Protein AF-A0A9X4ID23-F1 (afdb_monomer)

Sequence (194 aa):
MSDRPEANRVSNAAAAGRPVVQAVDPQSVFAEADKSIPIGFAPFGDLTHTDEIRAVFGLSEAELPDEMLTQRVYTREAEAALYALSPRLFGEWLPLSSANPALRGMVEVYVLYCIADKLCDILPLIAARTLSDSKATFQRFDNDLKAVIDHIRRRFAQAAKALADLMEKTAVRTTAPRFSGVRPRIDRVTGESY

Nearest PDB structures (foldseek):
  8rd2-assembly1_A  TM=4.281E-01  e=5.309E+00  Trypanosoma brucei
  2b5u-assembly2_C  TM=2.782E-01  e=5.616E+00  Escherichia coli

Solvent-accessible surface area (backbone atoms only — not comparable to full-atom values): 11991 Å² total; per-residue (Å²): 132,90,86,82,87,85,80,86,81,90,81,82,90,80,79,84,79,70,81,77,77,74,75,76,51,70,65,62,75,63,60,72,64,72,88,58,49,74,46,66,41,91,83,76,43,68,50,45,37,50,53,61,54,28,59,77,73,74,51,52,60,91,77,55,39,62,80,63,71,67,36,65,65,47,55,52,51,36,51,53,52,47,40,74,74,42,59,60,53,70,80,40,41,70,67,51,35,71,76,32,68,68,50,50,60,40,50,25,53,31,44,46,29,43,40,51,46,59,46,51,79,49,41,65,62,53,52,52,57,60,44,74,76,46,92,82,58,80,80,62,53,59,60,53,50,50,53,50,44,56,49,43,48,52,50,28,55,50,32,52,48,54,44,49,56,49,50,57,59,53,64,70,64,68,78,62,81,82,76,75,78,77,71,64,63,65,43,91,88,76,72,56,79,103

Radius of gyration: 32.13 Å; Cα contacts (8 Å, |Δi|>4): 123; chains: 1; bounding box: 73×53×126 Å

Foldseek 3Di:
DDDDDDDDDDDDDDDDDDPPPPPPPVVVVVVPPDPWDFAQAPPLGGLDTPVLLCVLVVHDCVLPPPVNLNDVVLRVQLVVVVCVLPVVCNVCVVVLCVVPVVLSVLSSQLSSLSSSLVVLVCVVVSVVVVVVVPPDDPPPCVVVSVVSNVVSVVSNVVSSVVNSVVVVVVVVVVPDDPPPPPPFPQDPPPRDTD

Organism: NCBI:txid2995413

Secondary structure (DSSP, 8-state):
-------------------------HHHHS-----PPEEEETTTEEEEEHHHHHHHHT--TTTS-HHHHT-HHHHHHHHHHHHHH-THHHHHHHHHHHH-THHHHHHHHHHHHHHHHHHHHHHHHHHHHHHHH-TT-HHHHHHHHHHHHHHHHHHHHHHHHHHHHHHHHHHHHT-------------TTT----

pLDDT: mean 75.78, std 20.11, range [33.06, 96.88]

Structure (mmCIF, N/CA/C/O backbone):
data_AF-A0A9X4ID23-F1
#
_entry.id   AF-A0A9X4ID23-F1
#
loop_
_atom_site.group_PDB
_atom_site.id
_atom_site.type_symbol
_atom_site.label_atom_id
_atom_site.label_alt_id
_atom_site.label_comp_id
_atom_site.label_asym_id
_atom_site.label_entity_id
_atom_site.label_seq_id
_atom_site.pdbx_PDB_ins_code
_atom_site.Cartn_x
_atom_site.Cartn_y
_atom_site.Cartn_z
_atom_site.occupancy
_atom_site.B_iso_or_equiv
_atom_site.auth_seq_id
_atom_site.auth_comp_id
_atom_site.auth_asym_id
_atom_site.auth_atom_id
_atom_site.pdbx_PDB_model_num
ATOM 1 N N . MET A 1 1 ? 16.019 25.817 87.707 1.00 42.38 1 MET A N 1
ATOM 2 C CA . MET A 1 1 ? 14.701 26.472 87.585 1.00 42.38 1 MET A CA 1
ATOM 3 C C . MET A 1 1 ? 14.929 27.969 87.508 1.00 42.38 1 MET A C 1
ATOM 5 O O . MET A 1 1 ? 15.631 28.468 88.377 1.00 42.38 1 MET A O 1
ATOM 9 N N . SER A 1 2 ? 14.351 28.593 86.472 1.00 40.41 2 SER A N 1
ATOM 10 C CA . SER A 1 2 ? 14.215 30.041 86.208 1.00 40.41 2 SER A CA 1
ATOM 11 C C . SER A 1 2 ? 15.497 30.846 85.991 1.00 40.41 2 SER A C 1
ATOM 13 O O . SER A 1 2 ? 16.500 30.633 86.653 1.00 40.41 2 SER A O 1
ATOM 15 N N . ASP A 1 3 ? 15.568 31.849 85.128 1.00 41.06 3 ASP A N 1
ATOM 16 C CA . ASP A 1 3 ? 14.753 32.354 84.016 1.00 41.06 3 ASP A CA 1
ATOM 17 C C . ASP A 1 3 ? 15.665 33.418 83.379 1.00 41.06 3 ASP A C 1
ATOM 19 O O . ASP A 1 3 ? 16.283 34.205 84.103 1.00 41.06 3 ASP A O 1
ATOM 23 N N . ARG A 1 4 ? 15.791 33.472 82.052 1.00 41.53 4 ARG A N 1
ATOM 24 C CA . ARG A 1 4 ? 16.356 34.645 81.362 1.00 41.53 4 ARG A CA 1
ATOM 25 C C . ARG A 1 4 ? 15.450 34.997 80.182 1.00 41.53 4 ARG A C 1
ATOM 27 O O . ARG A 1 4 ? 15.179 34.105 79.383 1.00 41.53 4 ARG A O 1
ATOM 34 N N . PRO A 1 5 ? 14.979 36.252 80.070 1.00 48.72 5 PRO A N 1
ATOM 35 C CA . PRO A 1 5 ? 13.995 36.629 79.069 1.00 48.72 5 PRO A CA 1
ATOM 36 C C . PRO A 1 5 ? 14.643 36.903 77.709 1.00 48.72 5 PRO A C 1
ATOM 38 O O . PRO A 1 5 ? 15.694 37.538 77.601 1.00 48.72 5 PRO A O 1
ATOM 41 N N . GLU A 1 6 ? 13.964 36.415 76.680 1.00 39.81 6 GLU A N 1
ATOM 42 C CA . GLU A 1 6 ? 14.284 36.542 75.266 1.00 39.81 6 GLU A CA 1
ATOM 43 C C . GLU A 1 6 ? 13.797 37.901 74.738 1.00 39.81 6 GLU A C 1
ATOM 45 O O . GLU A 1 6 ? 12.622 38.258 74.843 1.00 39.81 6 GLU A O 1
ATOM 50 N N . ALA A 1 7 ? 14.727 38.686 74.194 1.00 42.22 7 ALA A N 1
ATOM 51 C CA . ALA A 1 7 ? 14.460 39.976 73.580 1.00 42.22 7 ALA A CA 1
ATOM 52 C C . ALA A 1 7 ? 14.274 39.822 72.061 1.00 42.22 7 ALA A C 1
ATOM 54 O O . ALA A 1 7 ? 15.227 39.616 71.317 1.00 42.22 7 ALA A O 1
ATOM 55 N N . ASN A 1 8 ? 13.020 39.952 71.634 1.00 42.00 8 ASN A N 1
ATOM 56 C CA . ASN A 1 8 ? 12.535 40.735 70.495 1.00 42.00 8 ASN A CA 1
ATOM 57 C C . ASN A 1 8 ? 13.509 41.006 69.318 1.00 42.00 8 ASN A C 1
ATOM 59 O O . ASN A 1 8 ? 14.369 41.881 69.412 1.00 42.00 8 ASN A O 1
ATOM 63 N N . ARG A 1 9 ? 13.251 40.396 68.151 1.00 36.88 9 ARG A N 1
ATOM 64 C CA . ARG A 1 9 ? 13.517 41.004 66.831 1.00 36.88 9 ARG A CA 1
ATOM 65 C C . ARG A 1 9 ? 12.487 40.537 65.800 1.00 36.88 9 ARG A C 1
ATOM 67 O O . ARG A 1 9 ? 12.560 39.437 65.268 1.00 36.88 9 ARG A O 1
ATOM 74 N N . VAL A 1 10 ? 11.549 41.426 65.496 1.00 45.41 10 VAL A N 1
ATOM 75 C CA . VAL A 1 10 ? 10.723 41.401 64.284 1.00 45.41 10 VAL A CA 1
ATOM 76 C C . VAL A 1 10 ? 11.584 41.864 63.105 1.00 45.41 10 VAL A C 1
ATOM 78 O O . VAL A 1 10 ? 12.217 42.911 63.229 1.00 45.41 10 VAL A O 1
ATOM 81 N N . SER A 1 11 ? 11.586 41.144 61.973 1.00 38.94 11 SER A N 1
ATOM 82 C CA . SER A 1 11 ? 11.752 41.721 60.619 1.00 38.94 11 SER A CA 1
ATOM 83 C C . SER A 1 11 ? 11.507 40.703 59.491 1.00 38.94 11 SER A C 1
ATOM 85 O O . SER A 1 11 ? 12.304 39.802 59.267 1.00 38.94 11 SER A O 1
ATOM 87 N N . ASN A 1 12 ? 10.412 40.951 58.768 1.00 33.06 12 ASN A N 1
ATOM 88 C CA . ASN A 1 12 ? 10.241 40.934 57.309 1.00 33.06 12 ASN A CA 1
ATOM 89 C C . ASN A 1 12 ? 10.509 39.677 56.450 1.00 33.06 12 ASN A C 1
ATOM 91 O O . ASN A 1 12 ? 11.638 39.311 56.157 1.00 33.06 12 ASN A O 1
ATOM 95 N N . ALA A 1 13 ? 9.393 39.209 55.873 1.00 39.28 13 ALA A N 1
ATOM 96 C CA . ALA A 1 13 ? 9.141 39.045 54.435 1.00 39.28 13 ALA A CA 1
ATOM 97 C C . ALA A 1 13 ? 10.045 38.114 53.603 1.00 39.28 13 ALA A C 1
ATOM 99 O O . ALA A 1 13 ? 11.126 38.496 53.169 1.00 39.28 13 ALA A O 1
ATOM 100 N N . ALA A 1 14 ? 9.483 36.972 53.187 1.00 37.84 14 ALA A N 1
ATOM 101 C CA . ALA A 1 14 ? 9.830 36.334 51.917 1.00 37.84 14 ALA A CA 1
ATOM 102 C C . ALA A 1 14 ? 8.618 35.588 51.329 1.00 37.84 14 ALA A C 1
ATOM 104 O O . ALA A 1 14 ? 8.201 34.540 51.810 1.00 37.84 14 ALA A O 1
ATOM 105 N N . ALA A 1 15 ? 8.041 36.233 50.315 1.00 39.97 15 ALA A N 1
ATOM 106 C CA . ALA A 1 15 ? 7.263 35.721 49.191 1.00 39.97 15 ALA A CA 1
ATOM 107 C C . ALA A 1 15 ? 6.834 34.240 49.210 1.00 39.97 15 ALA A C 1
ATOM 109 O O . ALA A 1 15 ? 7.624 33.329 48.966 1.00 39.97 15 ALA A O 1
ATOM 110 N N . ALA A 1 16 ? 5.522 34.033 49.331 1.00 43.44 16 ALA A N 1
ATOM 111 C CA . ALA A 1 16 ? 4.855 32.838 48.840 1.00 43.44 16 ALA A CA 1
ATOM 112 C C . ALA A 1 16 ? 5.110 32.701 47.328 1.00 43.44 16 ALA A C 1
ATOM 114 O O . ALA A 1 16 ? 4.588 33.477 46.523 1.00 43.44 16 ALA A O 1
ATOM 115 N N . GLY A 1 17 ? 5.937 31.727 46.948 1.00 39.88 17 GLY A N 1
ATOM 116 C CA . GLY A 1 17 ? 6.117 31.326 45.559 1.00 39.88 17 GLY A CA 1
ATOM 117 C C . GLY A 1 17 ? 4.796 30.803 45.008 1.00 39.88 17 GLY A C 1
ATOM 118 O O . GLY A 1 17 ? 4.363 29.706 45.351 1.00 39.88 17 GLY A O 1
ATOM 119 N N . ARG A 1 18 ? 4.136 31.598 44.160 1.00 41.78 18 ARG A N 1
ATOM 120 C CA . ARG A 1 18 ? 3.083 31.091 43.276 1.00 41.78 18 ARG A CA 1
ATOM 121 C C . ARG A 1 18 ? 3.697 29.981 42.414 1.00 41.78 18 ARG A C 1
ATOM 123 O O . ARG A 1 18 ? 4.782 30.212 41.876 1.00 41.78 18 ARG A O 1
ATOM 130 N N . PRO A 1 19 ? 3.039 28.824 42.230 1.00 43.81 19 PRO A N 1
ATOM 131 C CA . PRO A 1 19 ? 3.446 27.914 41.175 1.00 43.81 19 PRO A CA 1
ATOM 132 C C . PRO A 1 19 ? 3.329 28.685 39.861 1.00 43.81 19 PRO A C 1
ATOM 134 O O . PRO A 1 19 ? 2.255 29.173 39.503 1.00 43.81 19 PRO A O 1
ATOM 137 N N . VAL A 1 20 ? 4.461 28.866 39.185 1.00 45.88 20 VAL A N 1
ATOM 138 C CA . VAL A 1 20 ? 4.481 29.309 37.796 1.00 45.88 20 VAL A CA 1
ATOM 139 C C . VAL A 1 20 ? 3.732 28.223 37.039 1.00 45.88 20 VAL A C 1
ATOM 141 O O . VAL A 1 20 ? 4.255 27.130 36.843 1.00 45.88 20 VAL A O 1
ATOM 144 N N . VAL A 1 21 ? 2.474 28.494 36.688 1.00 50.50 21 VAL A N 1
ATOM 145 C CA . VAL A 1 21 ? 1.772 27.730 35.662 1.00 50.50 21 VAL A CA 1
ATOM 146 C C . VAL A 1 21 ? 2.619 27.935 34.421 1.00 50.50 21 VAL A C 1
ATOM 148 O O . VAL A 1 21 ? 2.622 29.018 33.837 1.00 50.50 21 VAL A O 1
ATOM 151 N N . GLN A 1 22 ? 3.448 26.941 34.120 1.00 52.44 22 GLN A N 1
ATOM 152 C CA . GLN A 1 22 ? 4.254 26.916 32.919 1.00 52.44 22 GLN A CA 1
ATOM 153 C C . GLN A 1 22 ? 3.242 27.004 31.781 1.00 52.44 22 GLN A C 1
ATOM 155 O O . GLN A 1 22 ? 2.439 26.092 31.593 1.00 52.44 22 GLN A O 1
ATOM 160 N N . ALA A 1 23 ? 3.180 28.167 31.130 1.00 51.59 23 ALA A N 1
ATOM 161 C CA . ALA A 1 23 ? 2.340 28.348 29.966 1.00 51.59 23 ALA A CA 1
ATOM 162 C C . ALA A 1 23 ? 2.809 27.297 28.963 1.00 51.59 23 ALA A C 1
ATOM 164 O O . ALA A 1 23 ? 3.941 27.365 28.483 1.00 51.59 23 ALA A O 1
ATOM 165 N N . VAL A 1 24 ? 1.983 26.274 28.747 1.00 56.19 24 VAL A N 1
ATOM 166 C CA . VAL A 1 24 ? 2.195 25.326 27.663 1.00 56.19 24 VAL A CA 1
ATOM 167 C C . VAL A 1 24 ? 2.133 26.179 26.409 1.00 56.19 24 VAL A C 1
ATOM 169 O O . VAL A 1 24 ? 1.090 26.759 26.105 1.00 56.19 24 VAL A O 1
ATOM 172 N N . ASP A 1 25 ? 3.286 26.360 25.774 1.00 57.25 25 ASP A N 1
ATOM 173 C CA . ASP A 1 25 ? 3.396 27.121 24.544 1.00 57.25 25 ASP A CA 1
ATOM 174 C C . ASP A 1 25 ? 2.430 26.476 23.540 1.00 57.25 25 ASP A C 1
ATOM 176 O O . ASP A 1 25 ? 2.570 25.285 23.259 1.00 57.25 25 ASP A O 1
ATOM 180 N N . PRO A 1 26 ? 1.400 27.172 23.028 1.00 55.47 26 PRO A N 1
ATOM 181 C CA . PRO A 1 26 ? 0.468 26.552 22.094 1.00 55.47 26 PRO A CA 1
ATOM 182 C C . PRO A 1 26 ? 1.214 25.992 20.879 1.00 55.47 26 PRO A C 1
ATOM 184 O O . PRO A 1 26 ? 0.788 24.990 20.319 1.00 55.47 26 PRO A O 1
ATOM 187 N N . GLN A 1 27 ? 2.373 26.559 20.526 1.00 50.50 27 GLN A N 1
ATOM 188 C CA . GLN A 1 27 ? 3.226 26.021 19.473 1.00 50.50 27 GLN A CA 1
ATOM 189 C C . GLN A 1 27 ? 3.859 24.668 19.820 1.00 50.50 27 GLN A C 1
ATOM 191 O O . GLN A 1 27 ? 4.063 23.886 18.902 1.00 50.50 27 GLN A O 1
ATOM 196 N N . SER A 1 28 ? 4.125 24.340 21.091 1.00 50.09 28 SER A N 1
ATOM 197 C CA . SER A 1 28 ? 4.658 23.021 21.466 1.00 50.09 28 SER A CA 1
ATOM 198 C C . SER A 1 28 ? 3.597 21.919 21.437 1.00 50.09 28 SER A C 1
ATOM 200 O O . SER A 1 28 ? 3.931 20.772 21.162 1.00 50.09 28 SER A O 1
ATOM 202 N N . VAL A 1 29 ? 2.319 22.273 21.622 1.00 51.19 29 VAL A N 1
ATOM 203 C CA . VAL A 1 29 ? 1.174 21.360 21.436 1.00 51.19 29 VAL A CA 1
ATOM 204 C C . VAL A 1 29 ? 0.977 21.012 19.958 1.00 51.19 29 VAL A C 1
ATOM 206 O O . VAL A 1 29 ? 0.592 19.896 19.633 1.00 51.19 29 VAL A O 1
ATOM 209 N N . PHE A 1 30 ? 1.279 21.948 19.054 1.00 47.34 30 PHE A N 1
ATOM 210 C CA . PHE A 1 30 ? 1.231 21.719 17.604 1.00 47.34 30 PHE A CA 1
ATOM 211 C C . PHE A 1 30 ? 2.579 21.274 17.004 1.00 47.34 30 PHE A C 1
ATOM 213 O O . PHE A 1 30 ? 2.636 20.971 15.815 1.00 47.34 30 PHE A O 1
ATOM 220 N N . ALA A 1 31 ? 3.658 21.236 17.797 1.00 42.91 31 ALA A N 1
ATOM 221 C CA . ALA A 1 31 ? 4.989 20.793 17.370 1.00 42.91 31 ALA A CA 1
ATOM 222 C C . ALA A 1 31 ? 5.216 19.282 17.529 1.00 42.91 31 ALA A C 1
ATOM 224 O O . ALA A 1 31 ? 6.225 18.781 17.039 1.00 42.91 31 ALA A O 1
ATOM 225 N N . GLU A 1 32 ? 4.269 18.529 18.099 1.00 47.09 32 GLU A N 1
ATOM 226 C CA . GLU A 1 32 ? 4.157 17.077 17.863 1.00 47.09 32 GLU A CA 1
ATOM 227 C C . GLU A 1 32 ? 3.627 16.783 16.447 1.00 47.09 32 GLU A C 1
ATOM 229 O O . GLU A 1 32 ? 2.871 15.843 16.218 1.00 47.09 32 GLU A O 1
ATOM 234 N N . ALA A 1 33 ? 4.012 17.618 15.482 1.00 48.12 33 ALA A N 1
ATOM 235 C CA . ALA A 1 33 ? 3.805 17.377 14.075 1.00 48.12 33 ALA A CA 1
ATOM 236 C C . ALA A 1 33 ? 4.531 16.078 13.704 1.00 48.12 33 ALA A C 1
ATOM 238 O O . ALA A 1 33 ? 5.755 16.035 13.604 1.00 48.12 33 ALA A O 1
ATOM 239 N N . ASP A 1 34 ? 3.724 15.035 13.546 1.00 58.25 34 ASP A N 1
ATOM 240 C CA . ASP A 1 34 ? 3.911 13.936 12.609 1.00 58.25 34 ASP A CA 1
ATOM 241 C C . ASP A 1 34 ? 5.249 13.193 12.730 1.00 58.25 34 ASP A C 1
ATOM 243 O O . ASP A 1 34 ? 6.189 13.369 11.954 1.00 58.25 34 ASP A O 1
ATOM 247 N N . LYS A 1 35 ? 5.324 12.274 13.697 1.00 69.31 35 LYS A N 1
ATOM 248 C CA . LYS A 1 35 ? 6.327 11.199 13.679 1.00 69.31 35 LYS A CA 1
ATOM 249 C C . LYS A 1 35 ? 5.891 10.110 12.696 1.00 69.31 35 LYS A C 1
ATOM 251 O O . LYS A 1 35 ? 5.758 8.952 13.073 1.00 69.31 35 LYS A O 1
ATOM 256 N N . SER A 1 36 ? 5.627 10.466 11.443 1.00 83.38 36 SER A N 1
ATOM 257 C CA . SER A 1 36 ? 5.349 9.455 10.433 1.00 83.38 36 SER A CA 1
ATOM 258 C C . SER A 1 36 ? 6.632 8.681 10.130 1.00 83.38 36 SER A C 1
ATOM 260 O O . SER A 1 36 ? 7.695 9.252 9.866 1.00 83.38 36 SER A O 1
ATOM 262 N N . ILE A 1 37 ? 6.564 7.354 10.234 1.00 92.62 37 ILE A N 1
ATOM 263 C CA . ILE A 1 37 ? 7.716 6.493 9.968 1.00 92.62 37 ILE A CA 1
ATOM 264 C C . ILE A 1 37 ? 7.657 6.071 8.497 1.00 92.62 37 ILE A C 1
ATOM 266 O O . ILE A 1 37 ? 6.661 5.464 8.089 1.00 92.62 37 ILE A O 1
ATOM 270 N N . PRO A 1 38 ? 8.698 6.353 7.692 1.00 94.19 38 PRO A N 1
ATOM 271 C CA . PRO A 1 38 ? 8.750 5.886 6.316 1.00 94.19 38 PRO A CA 1
ATOM 272 C C . PRO A 1 38 ? 8.871 4.363 6.271 1.00 94.19 38 PRO A C 1
ATOM 274 O O . PRO A 1 38 ? 9.653 3.746 7.001 1.00 94.19 38 PRO A O 1
ATOM 277 N N . ILE A 1 39 ? 8.106 3.751 5.374 1.00 94.31 39 ILE A N 1
ATOM 278 C CA . ILE A 1 39 ? 8.152 2.324 5.083 1.00 94.31 39 ILE A CA 1
ATOM 279 C C . ILE A 1 39 ? 8.883 2.134 3.755 1.00 94.31 39 ILE A C 1
ATOM 281 O O . ILE A 1 39 ? 8.357 2.381 2.663 1.00 94.31 39 ILE A O 1
ATOM 285 N N . GLY A 1 40 ? 10.136 1.704 3.889 1.00 92.25 40 GLY A N 1
ATOM 286 C CA . GLY A 1 40 ? 11.058 1.455 2.791 1.00 92.25 40 GLY A CA 1
ATOM 287 C C . GLY A 1 40 ? 10.927 0.063 2.182 1.00 92.25 40 GLY A C 1
ATOM 288 O O . GLY A 1 40 ? 10.731 -0.932 2.881 1.00 92.25 40 GLY A O 1
ATOM 289 N N . PHE A 1 41 ? 11.115 0.003 0.866 1.00 92.56 41 PHE A N 1
ATOM 290 C CA . PHE A 1 41 ? 11.093 -1.208 0.054 1.00 92.56 41 PHE A CA 1
ATOM 291 C C . PHE A 1 41 ? 12.339 -1.252 -0.823 1.00 92.56 41 PHE A C 1
ATOM 293 O O . PHE A 1 41 ? 12.662 -0.271 -1.492 1.00 92.56 41 PHE A O 1
ATOM 300 N N . ALA A 1 42 ? 13.044 -2.379 -0.880 1.00 86.31 42 ALA A N 1
ATOM 301 C CA . ALA A 1 42 ? 14.184 -2.511 -1.788 1.00 86.31 42 ALA A CA 1
ATOM 302 C C . ALA A 1 42 ? 13.711 -3.083 -3.139 1.00 86.31 42 ALA A C 1
ATOM 304 O O . ALA A 1 42 ? 13.022 -4.101 -3.143 1.00 86.31 42 ALA A O 1
ATOM 305 N N . PRO A 1 43 ? 14.079 -2.500 -4.300 1.00 88.62 43 PRO A N 1
ATOM 306 C CA . PRO A 1 43 ? 14.966 -1.346 -4.544 1.00 88.62 43 PRO A CA 1
ATOM 307 C C . PRO A 1 43 ? 14.250 0.021 -4.653 1.00 88.62 43 PRO A C 1
ATOM 309 O O . PRO A 1 43 ? 14.817 0.978 -5.179 1.00 88.62 43 PRO A O 1
ATOM 312 N N . PHE A 1 44 ? 12.991 0.115 -4.241 1.00 90.88 44 PHE A N 1
ATOM 313 C CA . PHE A 1 44 ? 12.097 1.236 -4.542 1.00 90.88 44 PHE A CA 1
ATOM 314 C C . PHE A 1 44 ? 12.313 2.501 -3.685 1.00 90.88 44 PHE A C 1
ATOM 316 O O . PHE A 1 44 ? 11.933 3.603 -4.102 1.00 90.88 44 PHE A O 1
ATOM 323 N N . GLY A 1 45 ? 12.966 2.349 -2.531 1.00 92.56 45 GLY A N 1
ATOM 324 C CA . GLY A 1 45 ? 13.100 3.379 -1.503 1.00 92.56 45 GLY A CA 1
ATOM 325 C C . GLY A 1 45 ? 11.852 3.458 -0.625 1.00 92.56 45 GLY A C 1
ATOM 326 O O . GLY A 1 45 ? 11.085 2.499 -0.540 1.00 92.56 45 GLY A O 1
ATOM 327 N N . ASP A 1 46 ? 11.648 4.603 0.015 1.00 94.25 46 ASP A N 1
ATOM 328 C CA . ASP A 1 46 ? 10.467 4.857 0.843 1.00 94.25 46 ASP A CA 1
ATOM 329 C C . ASP A 1 46 ? 9.254 5.056 -0.065 1.00 94.25 46 ASP A C 1
ATOM 331 O O . ASP A 1 46 ? 9.290 5.908 -0.954 1.00 94.25 46 ASP A O 1
ATOM 335 N N . LEU A 1 47 ? 8.227 4.216 0.088 1.00 93.69 47 LEU A N 1
ATOM 336 C CA . LEU A 1 47 ? 7.047 4.214 -0.790 1.00 93.69 47 LEU A CA 1
ATOM 337 C C . LEU A 1 47 ? 5.756 4.628 -0.089 1.00 93.69 47 LEU A C 1
ATOM 339 O O . LEU A 1 47 ? 4.795 4.987 -0.759 1.00 93.69 47 LEU A O 1
ATOM 343 N N . THR A 1 48 ? 5.704 4.522 1.233 1.00 94.94 48 THR A N 1
ATOM 344 C CA . THR A 1 48 ? 4.553 4.951 2.026 1.00 94.94 48 THR A CA 1
ATOM 345 C C . THR A 1 48 ? 4.990 5.237 3.456 1.00 94.94 48 THR A C 1
ATOM 347 O O . THR A 1 48 ? 6.126 4.930 3.824 1.00 94.94 48 THR A O 1
ATOM 350 N N . HIS A 1 49 ? 4.102 5.808 4.259 1.00 95.38 49 HIS A N 1
ATOM 351 C CA . HIS A 1 49 ? 4.351 6.163 5.650 1.00 95.38 49 HIS A CA 1
ATOM 352 C C . HIS A 1 49 ? 3.241 5.631 6.566 1.00 95.38 49 HIS A C 1
ATOM 354 O O . HIS A 1 49 ? 2.146 5.266 6.126 1.00 95.38 49 HIS A O 1
ATOM 360 N N . THR A 1 50 ? 3.527 5.540 7.864 1.00 94.88 50 THR A N 1
ATOM 361 C CA . THR A 1 50 ? 2.570 4.996 8.839 1.00 94.88 50 THR A CA 1
ATOM 362 C C . THR A 1 50 ? 1.299 5.843 8.988 1.00 94.88 50 THR A C 1
ATOM 364 O O . THR A 1 50 ? 0.217 5.288 9.192 1.00 94.88 50 THR A O 1
ATOM 367 N N . ASP A 1 51 ? 1.388 7.163 8.832 1.00 94.25 51 ASP A N 1
ATOM 368 C CA . ASP A 1 51 ? 0.260 8.105 8.809 1.00 94.25 51 ASP A CA 1
ATOM 369 C C . ASP A 1 51 ? -0.643 7.910 7.581 1.00 94.25 51 ASP A C 1
ATOM 371 O O . ASP A 1 51 ? -1.866 7.880 7.719 1.00 94.25 51 ASP A O 1
ATOM 375 N N . GLU A 1 52 ? -0.071 7.683 6.396 1.00 94.56 52 GLU A N 1
ATOM 376 C CA . GLU A 1 52 ? -0.840 7.415 5.176 1.00 94.56 52 GLU A CA 1
ATOM 377 C C . GLU A 1 52 ? -1.687 6.148 5.323 1.00 94.56 52 GLU A C 1
ATOM 379 O O . GLU A 1 52 ? -2.868 6.135 4.967 1.00 94.56 52 GLU A O 1
ATOM 384 N N . ILE A 1 53 ? -1.111 5.088 5.900 1.00 94.62 53 ILE A N 1
ATOM 385 C CA . ILE A 1 53 ? -1.832 3.836 6.154 1.00 94.62 53 ILE A CA 1
ATOM 386 C C . ILE A 1 53 ? -2.978 4.078 7.137 1.00 94.62 53 ILE A C 1
ATOM 388 O O . ILE A 1 53 ? -4.100 3.641 6.886 1.00 94.62 53 ILE A O 1
ATOM 392 N N . ARG A 1 54 ? -2.738 4.809 8.230 1.00 92.38 54 ARG A N 1
ATOM 393 C CA . ARG A 1 54 ? -3.786 5.189 9.193 1.00 92.38 54 ARG A CA 1
ATOM 394 C C . ARG A 1 54 ? -4.909 5.985 8.547 1.00 92.38 54 ARG A C 1
ATOM 396 O O . ARG A 1 54 ? -6.081 5.697 8.796 1.00 92.38 54 ARG A O 1
ATOM 403 N N . ALA A 1 55 ? -4.559 6.937 7.687 1.00 91.81 55 ALA A N 1
ATOM 404 C CA . ALA A 1 55 ? -5.514 7.775 6.981 1.00 91.81 55 ALA A CA 1
ATOM 405 C C . ALA A 1 55 ? -6.458 6.954 6.088 1.00 91.81 55 ALA A C 1
ATOM 407 O O . ALA A 1 55 ? -7.634 7.301 5.981 1.00 91.81 55 ALA A O 1
ATOM 408 N N . VAL A 1 56 ? -5.999 5.831 5.516 1.00 92.81 56 VAL A N 1
ATOM 409 C CA . VAL A 1 56 ? -6.862 4.908 4.750 1.00 92.81 56 VAL A CA 1
ATOM 410 C C . VAL A 1 56 ? -7.981 4.320 5.615 1.00 92.81 56 VAL A C 1
ATOM 412 O O . VAL A 1 56 ? -9.098 4.141 5.128 1.00 92.81 56 VAL A O 1
ATOM 415 N N . PHE A 1 57 ? -7.706 4.041 6.889 1.00 88.31 57 PHE A N 1
ATOM 416 C CA . PHE A 1 57 ? -8.696 3.503 7.826 1.00 88.31 57 PH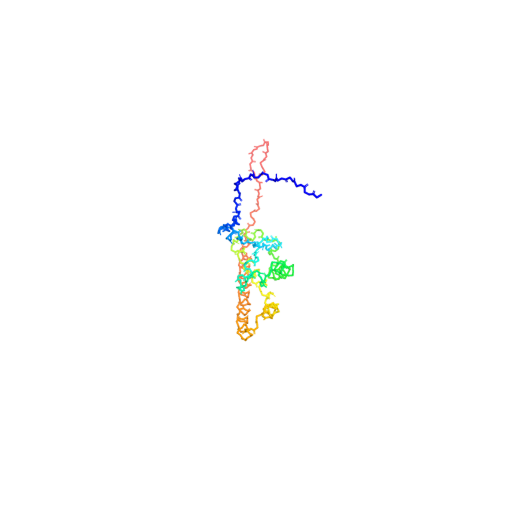E A CA 1
ATOM 417 C C . PHE A 1 57 ? -9.453 4.583 8.606 1.00 88.31 57 PHE A C 1
ATOM 419 O O . PHE A 1 57 ? -10.475 4.278 9.216 1.00 88.31 57 PHE A O 1
ATOM 426 N N . GLY A 1 58 ? -8.964 5.826 8.607 1.00 86.44 58 GLY A N 1
ATOM 427 C CA . GLY A 1 58 ? -9.467 6.885 9.483 1.00 86.44 58 GLY A CA 1
ATOM 428 C C . GLY A 1 58 ? -9.182 6.619 10.965 1.00 86.44 58 GLY A C 1
ATOM 429 O O . GLY A 1 58 ? -9.967 7.034 11.812 1.00 86.44 58 GLY A O 1
ATOM 430 N N . LEU A 1 59 ? -8.095 5.899 11.265 1.00 85.94 59 LEU A N 1
ATOM 431 C CA . LEU A 1 59 ? -7.704 5.510 12.622 1.00 85.94 59 LEU A CA 1
ATOM 432 C C . LEU A 1 59 ? -6.554 6.369 13.143 1.00 85.94 59 LEU A C 1
ATOM 434 O O . LEU A 1 59 ? -5.756 6.910 12.380 1.00 85.94 59 LEU A O 1
ATOM 438 N N . SER A 1 60 ? -6.456 6.460 14.462 1.00 85.44 60 SER A N 1
ATOM 439 C CA . SER A 1 60 ? -5.377 7.167 15.157 1.00 85.44 60 SER A CA 1
ATOM 440 C C . SER A 1 60 ? -4.167 6.266 15.447 1.00 85.44 60 SER A C 1
ATOM 442 O O . SER A 1 60 ? -4.242 5.039 15.357 1.00 85.44 60 SER A O 1
ATOM 444 N N . GLU A 1 61 ? -3.042 6.862 15.857 1.00 86.62 61 GLU A N 1
ATOM 445 C CA . GLU A 1 61 ? -1.855 6.123 16.326 1.00 86.62 61 GLU A CA 1
ATOM 446 C C . GLU A 1 61 ? -2.165 5.206 17.520 1.00 86.62 61 GLU A C 1
ATOM 448 O O . GLU A 1 61 ? -1.630 4.103 17.606 1.00 86.62 61 GLU A O 1
ATOM 453 N N . ALA A 1 62 ? -3.090 5.608 18.398 1.00 83.25 62 ALA A N 1
ATOM 454 C CA . ALA A 1 62 ? -3.503 4.806 19.550 1.00 83.25 62 ALA A CA 1
ATOM 455 C C . ALA A 1 62 ? -4.190 3.488 19.147 1.00 83.25 62 ALA A C 1
ATOM 457 O O . ALA A 1 62 ? -4.088 2.486 19.856 1.00 83.25 62 ALA A O 1
ATOM 458 N N . GLU A 1 63 ? -4.890 3.482 18.012 1.00 83.44 63 GLU A N 1
ATOM 459 C CA . GLU A 1 63 ? -5.587 2.306 17.483 1.00 83.44 63 GLU A CA 1
ATOM 460 C C . GLU A 1 63 ? -4.676 1.466 16.583 1.00 83.44 63 GLU A C 1
ATOM 462 O O . GLU A 1 63 ? -4.778 0.238 16.562 1.00 83.44 63 GLU A O 1
ATOM 467 N N . LEU A 1 64 ? -3.769 2.130 15.862 1.00 87.62 64 LEU A N 1
ATOM 468 C CA . LEU A 1 64 ? -2.857 1.526 14.898 1.00 87.62 64 LEU A CA 1
ATOM 469 C C . LEU A 1 64 ? -1.410 1.992 15.166 1.00 87.62 64 LEU A C 1
ATOM 471 O O . LEU A 1 64 ? -0.919 2.890 14.477 1.00 87.62 64 LEU A O 1
ATOM 475 N N . PRO A 1 65 ? -0.709 1.411 16.158 1.00 89.62 65 PRO A N 1
ATOM 476 C CA . PRO A 1 65 ? 0.628 1.864 16.547 1.00 89.62 65 PRO A CA 1
ATOM 477 C C . PRO A 1 65 ? 1.681 1.646 15.458 1.00 89.62 65 PRO A C 1
ATOM 479 O O . PRO A 1 65 ? 1.581 0.714 14.651 1.00 89.62 65 PRO A O 1
ATOM 482 N N . ASP A 1 66 ? 2.722 2.479 15.462 1.00 92.06 66 ASP A N 1
ATOM 483 C CA . ASP A 1 66 ? 3.836 2.397 14.510 1.00 92.06 66 ASP A CA 1
ATOM 484 C C . ASP A 1 66 ? 4.540 1.036 14.563 1.00 92.06 66 ASP A C 1
ATOM 486 O O . ASP A 1 66 ? 4.893 0.474 13.524 1.00 92.06 66 ASP A O 1
ATOM 490 N N . GLU A 1 67 ? 4.691 0.443 15.750 1.00 91.12 67 GLU A N 1
ATOM 491 C CA . GLU A 1 67 ? 5.315 -0.873 15.927 1.00 91.12 67 GLU A CA 1
ATOM 492 C C . GLU A 1 67 ? 4.533 -1.983 15.228 1.00 91.12 67 GLU A C 1
ATOM 494 O O . GLU A 1 67 ? 5.102 -3.017 14.878 1.00 91.12 67 GLU A O 1
ATOM 499 N N . MET A 1 68 ? 3.225 -1.794 15.035 1.00 91.00 68 MET A N 1
ATOM 500 C CA . MET A 1 68 ? 2.411 -2.728 14.273 1.00 91.00 68 MET A CA 1
ATOM 501 C C . MET A 1 68 ? 2.606 -2.510 12.775 1.00 91.00 68 MET A C 1
ATOM 503 O O . MET A 1 68 ? 2.854 -3.469 12.052 1.00 91.00 68 MET A O 1
ATOM 507 N N . LEU A 1 69 ? 2.545 -1.264 12.306 1.00 92.25 69 LEU A N 1
ATOM 508 C CA . LEU A 1 69 ? 2.649 -0.938 10.879 1.00 92.25 69 LEU A CA 1
ATOM 509 C C . LEU A 1 69 ? 4.040 -1.202 10.291 1.00 92.25 69 LEU A C 1
ATOM 511 O O . LEU A 1 69 ? 4.167 -1.557 9.123 1.00 92.25 69 LEU A O 1
ATOM 515 N N . THR A 1 70 ? 5.081 -1.098 11.113 1.00 93.44 70 THR A N 1
ATOM 516 C CA . THR A 1 70 ? 6.481 -1.337 10.726 1.00 93.44 70 THR A CA 1
ATOM 517 C C . THR A 1 70 ? 6.873 -2.818 10.735 1.00 93.44 70 THR A C 1
ATOM 519 O O . THR A 1 70 ? 8.019 -3.168 10.429 1.00 93.44 70 THR A O 1
ATOM 522 N N . GLN A 1 71 ? 5.946 -3.729 11.059 1.00 93.81 71 GLN A N 1
ATOM 523 C CA . GLN A 1 71 ? 6.229 -5.162 11.039 1.00 93.81 71 GLN A CA 1
ATOM 524 C C . GLN A 1 71 ? 6.613 -5.634 9.634 1.00 93.81 71 GLN A C 1
ATOM 526 O O . GLN A 1 71 ? 5.889 -5.445 8.656 1.00 93.81 71 GLN A O 1
ATOM 531 N N . ARG A 1 72 ? 7.726 -6.372 9.556 1.00 93.62 72 ARG A N 1
ATOM 532 C CA . ARG A 1 72 ? 8.288 -6.910 8.303 1.00 93.62 72 ARG A CA 1
ATOM 533 C C . ARG A 1 72 ? 7.345 -7.805 7.496 1.00 93.62 72 ARG A C 1
ATOM 535 O O . ARG A 1 72 ? 7.622 -8.072 6.332 1.00 93.62 72 ARG A O 1
ATOM 542 N N . VAL A 1 73 ? 6.273 -8.317 8.100 1.00 93.38 73 VAL A N 1
ATOM 543 C CA . VAL A 1 73 ? 5.282 -9.123 7.377 1.00 93.38 73 VAL A CA 1
ATOM 544 C C . VAL A 1 73 ? 4.601 -8.299 6.283 1.00 93.38 73 VAL A C 1
ATOM 546 O O . VAL A 1 7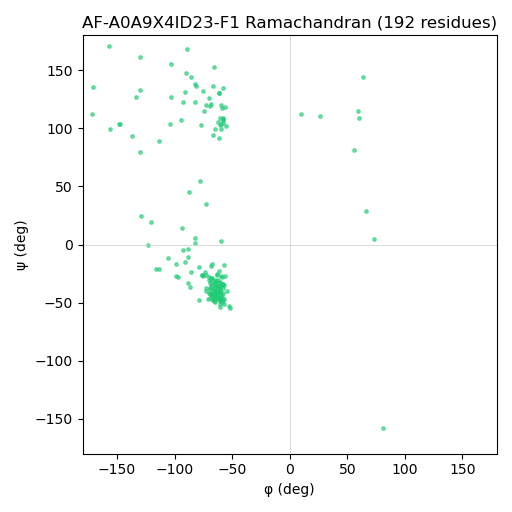3 ? 4.473 -8.785 5.166 1.00 93.38 73 VAL A O 1
ATOM 549 N N . TYR A 1 74 ? 4.264 -7.035 6.554 1.00 93.50 74 TYR A N 1
ATOM 550 C CA . TYR A 1 74 ? 3.580 -6.179 5.585 1.00 93.50 74 TYR A CA 1
ATOM 551 C C . TYR A 1 74 ? 4.484 -5.811 4.418 1.00 93.50 74 TYR A C 1
ATOM 553 O O . TYR A 1 74 ? 4.065 -5.899 3.265 1.00 93.50 74 TYR A O 1
ATOM 561 N N . THR A 1 75 ? 5.745 -5.473 4.703 1.00 93.88 75 THR A N 1
ATOM 562 C CA . THR A 1 75 ? 6.707 -5.160 3.645 1.00 93.88 75 THR A CA 1
ATOM 563 C C . THR A 1 75 ? 6.981 -6.380 2.774 1.00 93.88 75 THR A C 1
ATOM 565 O O . THR A 1 75 ? 6.891 -6.288 1.554 1.00 93.88 75 THR A O 1
ATOM 568 N N . ARG A 1 76 ? 7.194 -7.557 3.374 1.00 94.62 76 ARG A N 1
ATOM 569 C CA . ARG A 1 76 ? 7.419 -8.806 2.632 1.00 94.62 76 ARG A CA 1
ATOM 570 C C . ARG A 1 76 ? 6.232 -9.196 1.748 1.00 94.62 76 ARG A C 1
ATOM 572 O O . ARG A 1 76 ? 6.438 -9.640 0.621 1.00 94.62 76 ARG A O 1
ATOM 579 N N . GLU A 1 77 ? 5.008 -9.064 2.250 1.00 94.00 77 GLU A N 1
ATOM 580 C CA . GLU A 1 77 ? 3.797 -9.379 1.484 1.00 94.00 77 GLU A CA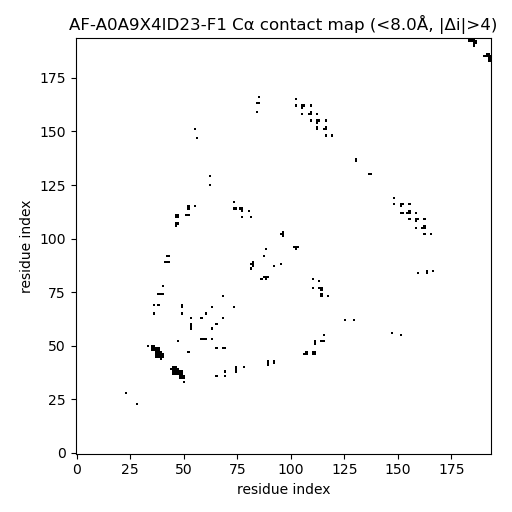 1
ATOM 581 C C . GLU A 1 77 ? 3.610 -8.413 0.308 1.00 94.00 77 GLU A C 1
ATOM 583 O O . GLU A 1 77 ? 3.330 -8.855 -0.807 1.00 94.00 77 GLU A O 1
ATOM 588 N N . ALA A 1 78 ? 3.827 -7.113 0.521 1.00 94.44 78 ALA A N 1
ATOM 589 C CA . ALA A 1 78 ? 3.744 -6.122 -0.546 1.00 94.44 78 ALA A CA 1
ATOM 590 C C . ALA A 1 78 ? 4.858 -6.298 -1.596 1.00 94.44 78 ALA A C 1
ATOM 592 O O . ALA A 1 78 ? 4.579 -6.208 -2.793 1.00 94.44 78 ALA A O 1
ATOM 593 N N . GLU A 1 79 ? 6.088 -6.636 -1.191 1.00 95.06 79 GLU A N 1
ATOM 594 C CA . GLU A 1 79 ? 7.173 -6.993 -2.119 1.00 95.06 79 GLU A CA 1
ATOM 595 C C . GLU A 1 79 ? 6.828 -8.241 -2.938 1.00 95.06 79 GLU A C 1
ATOM 597 O O . GLU A 1 79 ? 6.985 -8.240 -4.159 1.00 95.06 79 GLU A O 1
ATOM 602 N N . ALA A 1 80 ? 6.312 -9.294 -2.297 1.00 94.31 80 ALA A N 1
ATOM 603 C CA . ALA A 1 80 ? 5.901 -10.513 -2.989 1.00 94.31 80 ALA A CA 1
ATOM 604 C C . ALA A 1 80 ? 4.769 -10.243 -3.993 1.00 94.31 80 ALA A C 1
ATOM 606 O O . ALA A 1 80 ? 4.806 -10.741 -5.121 1.00 94.31 80 ALA A O 1
ATOM 607 N N . ALA A 1 81 ? 3.793 -9.414 -3.616 1.00 93.56 81 ALA A N 1
ATOM 608 C CA . ALA A 1 81 ? 2.692 -9.023 -4.486 1.00 93.56 81 ALA A CA 1
ATOM 609 C C . ALA A 1 81 ? 3.170 -8.167 -5.674 1.00 93.56 81 ALA A C 1
ATOM 611 O O . ALA A 1 81 ? 2.749 -8.401 -6.806 1.00 93.56 81 ALA A O 1
ATOM 612 N N . LEU A 1 82 ? 4.075 -7.208 -5.447 1.00 93.62 82 LEU A N 1
ATOM 613 C CA . LEU A 1 82 ? 4.712 -6.430 -6.516 1.00 93.62 82 LEU A CA 1
ATOM 614 C C . LEU A 1 82 ? 5.514 -7.323 -7.466 1.00 93.62 82 LEU A C 1
ATOM 616 O O . LEU A 1 82 ? 5.438 -7.156 -8.683 1.00 93.62 82 LEU A O 1
ATOM 620 N N . TYR A 1 83 ? 6.269 -8.280 -6.922 1.00 93.25 83 TYR A N 1
ATOM 621 C CA . TYR A 1 83 ? 7.071 -9.204 -7.720 1.00 93.25 83 TYR A CA 1
ATOM 622 C C . TYR A 1 83 ? 6.184 -10.084 -8.600 1.00 93.25 83 TYR A C 1
ATOM 624 O O . TYR A 1 83 ? 6.482 -10.270 -9.778 1.00 93.25 83 TYR A O 1
ATOM 632 N N . ALA A 1 84 ? 5.069 -10.579 -8.057 1.00 92.06 84 ALA A N 1
ATOM 633 C CA . ALA A 1 84 ? 4.087 -11.347 -8.815 1.00 92.06 84 ALA A CA 1
ATOM 634 C C . ALA A 1 84 ? 3.449 -10.528 -9.950 1.00 92.06 84 ALA A C 1
ATOM 636 O O . ALA A 1 84 ? 3.185 -11.074 -11.020 1.00 92.06 84 ALA A O 1
ATOM 637 N N . LEU A 1 85 ? 3.228 -9.226 -9.737 1.00 90.38 85 LEU A N 1
ATOM 638 C CA . LEU A 1 85 ? 2.675 -8.329 -10.752 1.00 90.38 85 LEU A CA 1
ATOM 639 C C . LEU A 1 85 ? 3.681 -8.038 -11.876 1.00 90.38 85 LEU A C 1
ATOM 641 O O . LEU A 1 85 ? 3.333 -8.081 -13.054 1.00 90.38 85 LEU A O 1
ATOM 645 N N . SER A 1 86 ? 4.925 -7.706 -11.522 1.00 89.56 86 SER A N 1
ATOM 646 C CA . SER A 1 86 ? 5.981 -7.410 -12.492 1.00 89.56 86 SER A CA 1
ATOM 647 C C . SER A 1 86 ? 7.374 -7.632 -11.891 1.00 89.56 86 SER A C 1
ATOM 649 O O . SER A 1 86 ? 7.931 -6.732 -11.253 1.00 89.56 86 SER A O 1
ATOM 651 N N . PRO A 1 87 ? 8.018 -8.780 -12.172 1.00 90.25 87 PRO A N 1
ATOM 652 C CA . PRO A 1 87 ? 9.384 -9.053 -11.720 1.00 90.25 87 PRO A CA 1
ATOM 653 C C . PRO A 1 87 ? 10.405 -8.027 -12.232 1.00 90.25 87 PRO A C 1
ATOM 655 O O . PRO A 1 87 ? 11.423 -7.773 -11.589 1.00 90.25 87 PRO A O 1
ATOM 658 N N . ARG A 1 88 ? 10.128 -7.406 -13.389 1.00 89.62 88 ARG A N 1
ATOM 659 C CA . ARG A 1 88 ? 11.012 -6.417 -14.024 1.00 89.62 88 ARG A CA 1
ATOM 660 C C . ARG A 1 88 ? 11.222 -5.183 -13.154 1.00 89.62 88 ARG A C 1
ATOM 662 O O . ARG A 1 88 ? 12.303 -4.603 -13.196 1.00 89.62 88 ARG A O 1
ATOM 669 N N . LEU A 1 89 ? 10.235 -4.817 -12.332 1.00 90.25 89 LEU A N 1
ATOM 670 C CA . LEU A 1 89 ? 10.334 -3.671 -11.428 1.00 90.25 89 LEU A CA 1
ATOM 671 C C . LEU A 1 89 ? 11.533 -3.785 -10.476 1.00 90.25 89 LEU A C 1
ATOM 673 O O . LEU A 1 89 ? 12.180 -2.781 -10.211 1.00 90.25 89 LEU A O 1
ATOM 677 N N . PHE A 1 90 ? 11.895 -4.990 -10.032 1.00 91.31 90 PHE A N 1
ATOM 678 C CA . PHE A 1 90 ? 12.996 -5.196 -9.084 1.00 91.31 90 PHE A CA 1
ATOM 679 C C . PHE A 1 90 ? 14.388 -5.066 -9.720 1.00 91.31 90 PHE A C 1
ATOM 681 O O . PHE A 1 90 ? 15.349 -4.740 -9.030 1.00 91.31 90 PHE A O 1
ATOM 688 N N . GLY A 1 91 ? 14.516 -5.314 -11.026 1.00 89.06 91 GLY A N 1
ATOM 689 C CA . GLY A 1 91 ? 15.790 -5.181 -11.746 1.00 89.06 91 GLY A CA 1
ATOM 690 C C . GLY A 1 91 ? 15.949 -3.848 -12.477 1.00 89.06 91 GLY A C 1
ATOM 691 O O . GLY A 1 91 ? 17.063 -3.367 -12.663 1.00 89.06 91 GLY A O 1
ATOM 692 N N . GLU A 1 92 ? 14.836 -3.240 -12.890 1.00 90.31 92 GLU A N 1
ATOM 693 C CA . GLU A 1 92 ? 14.807 -2.078 -13.782 1.00 90.31 92 GLU A CA 1
ATOM 694 C C . GLU A 1 92 ? 14.121 -0.860 -13.135 1.00 90.31 92 GLU A C 1
ATOM 696 O O . GLU A 1 92 ? 13.726 0.064 -13.842 1.00 90.31 92 GLU A O 1
ATOM 701 N N . TRP A 1 93 ? 13.984 -0.812 -11.802 1.00 91.38 93 TRP A N 1
ATOM 702 C CA . TRP A 1 93 ? 13.269 0.278 -11.122 1.00 91.38 93 TRP A CA 1
ATOM 703 C C . TRP A 1 93 ? 13.751 1.668 -11.536 1.00 91.38 93 TRP A C 1
ATOM 705 O O . TRP A 1 93 ? 12.956 2.495 -11.981 1.00 91.38 93 TRP A O 1
ATOM 715 N N . LEU A 1 94 ? 15.055 1.927 -11.410 1.00 89.56 94 LEU A N 1
ATOM 716 C CA . LEU A 1 94 ? 15.630 3.240 -11.690 1.00 89.56 94 LEU A CA 1
ATOM 717 C C . LEU A 1 94 ? 15.407 3.682 -13.150 1.00 89.56 94 LEU A C 1
ATOM 719 O O . LEU A 1 94 ? 14.886 4.782 -13.352 1.00 89.56 94 LEU A O 1
ATOM 723 N N . PRO A 1 95 ? 15.728 2.868 -14.180 1.00 89.88 95 PRO A N 1
ATOM 724 C CA . PRO A 1 95 ? 15.452 3.261 -15.559 1.00 89.88 95 PRO A CA 1
ATOM 725 C C . PRO A 1 95 ? 13.948 3.374 -15.864 1.00 89.88 95 PRO A C 1
ATOM 727 O O . PRO A 1 95 ? 13.559 4.299 -16.577 1.00 89.88 95 PRO A O 1
ATOM 730 N N . LEU A 1 96 ? 13.091 2.504 -15.314 1.00 88.88 96 LEU A N 1
ATOM 731 C CA . LEU A 1 96 ? 11.643 2.546 -15.563 1.00 88.88 96 LEU A CA 1
ATOM 732 C C . LEU A 1 96 ? 10.971 3.767 -14.924 1.00 88.88 96 LEU A C 1
ATOM 734 O O . LEU A 1 96 ? 10.192 4.452 -15.585 1.00 88.88 96 LEU A O 1
ATOM 738 N N . SER A 1 97 ? 11.290 4.061 -13.663 1.00 89.50 97 SER A N 1
ATOM 739 C CA . SER A 1 97 ? 10.751 5.220 -12.936 1.00 89.50 97 SER A CA 1
ATOM 740 C C . SER A 1 97 ? 11.250 6.547 -13.512 1.00 89.50 97 SER A C 1
ATOM 742 O O . SER A 1 97 ? 10.485 7.505 -13.588 1.00 89.50 97 SER A O 1
ATOM 744 N N . SER A 1 98 ? 12.489 6.591 -14.013 1.00 87.88 98 SER A N 1
ATOM 745 C CA . SER A 1 98 ? 13.016 7.767 -14.721 1.00 87.88 98 SER A CA 1
ATOM 746 C C . SER A 1 98 ? 12.335 7.981 -16.077 1.00 87.88 98 SER A C 1
ATOM 748 O O . SER A 1 98 ? 12.075 9.115 -16.472 1.00 87.88 98 SER A O 1
ATOM 750 N N . ALA A 1 99 ? 12.034 6.900 -16.805 1.00 87.69 99 ALA A N 1
ATOM 751 C CA . ALA A 1 99 ? 11.364 6.976 -18.103 1.00 87.69 99 ALA A CA 1
ATOM 752 C C . ALA A 1 99 ? 9.864 7.289 -17.986 1.00 87.69 99 ALA A C 1
ATOM 754 O O . ALA A 1 99 ? 9.269 7.836 -18.919 1.00 87.69 99 ALA A O 1
ATOM 755 N N . ASN A 1 100 ? 9.243 6.922 -16.864 1.00 89.00 100 ASN A N 1
ATOM 756 C CA . ASN A 1 100 ? 7.834 7.152 -16.600 1.00 89.00 100 ASN A CA 1
ATOM 757 C C . ASN A 1 100 ? 7.627 7.641 -15.156 1.00 89.00 100 ASN A C 1
ATOM 759 O O . ASN A 1 100 ? 7.447 6.816 -14.259 1.00 89.00 100 ASN A O 1
ATOM 763 N N . PRO A 1 101 ? 7.584 8.963 -14.915 1.00 86.38 101 PRO A N 1
ATOM 764 C CA . PRO A 1 101 ? 7.465 9.504 -13.561 1.00 86.38 101 PRO A CA 1
ATOM 765 C C . PRO A 1 101 ? 6.146 9.118 -12.872 1.00 86.38 101 PRO A C 1
ATOM 767 O O . PRO A 1 101 ? 6.100 9.019 -11.649 1.00 86.38 101 PRO A O 1
ATOM 770 N N . ALA A 1 102 ? 5.084 8.822 -13.635 1.00 89.81 102 ALA A N 1
ATOM 771 C CA . ALA A 1 102 ? 3.815 8.349 -13.078 1.00 89.81 102 ALA A CA 1
ATOM 772 C C . ALA A 1 102 ? 3.916 6.936 -12.476 1.00 89.81 102 ALA A C 1
ATOM 774 O O . ALA A 1 102 ? 3.069 6.553 -11.670 1.00 89.81 102 ALA A O 1
ATOM 775 N N . LEU A 1 103 ? 4.946 6.161 -12.843 1.00 92.19 103 LEU A N 1
ATOM 776 C CA . LEU A 1 103 ? 5.162 4.821 -12.305 1.00 92.19 103 LEU A CA 1
ATOM 777 C C . LEU A 1 103 ? 5.348 4.849 -10.792 1.00 92.19 103 LEU A C 1
ATOM 779 O O . LEU A 1 103 ? 4.786 4.003 -10.102 1.00 92.19 103 LEU A O 1
ATOM 783 N N . ARG A 1 104 ? 6.106 5.826 -10.282 1.00 93.38 104 ARG A N 1
ATOM 784 C CA . ARG A 1 104 ? 6.383 5.917 -8.852 1.00 93.38 104 ARG A CA 1
ATOM 785 C C . ARG A 1 104 ? 5.099 6.074 -8.046 1.00 93.38 104 ARG A C 1
ATOM 787 O O . ARG A 1 104 ? 4.816 5.210 -7.228 1.00 93.38 104 ARG A O 1
ATOM 794 N N . GLY A 1 105 ? 4.279 7.067 -8.383 1.00 93.81 105 GLY A N 1
ATOM 795 C CA . GLY A 1 105 ? 2.999 7.282 -7.705 1.00 93.81 105 GLY A CA 1
ATOM 796 C C . GLY A 1 105 ? 2.052 6.078 -7.794 1.00 93.81 105 GLY A C 1
ATOM 797 O O . GLY A 1 105 ? 1.351 5.771 -6.837 1.00 93.81 105 GLY A O 1
ATOM 798 N N . MET A 1 106 ? 2.053 5.337 -8.908 1.00 94.81 106 MET A N 1
ATOM 799 C CA . MET A 1 106 ? 1.234 4.121 -9.029 1.00 94.81 106 MET A CA 1
ATOM 800 C C . MET A 1 106 ? 1.730 2.982 -8.131 1.00 94.81 106 MET A C 1
ATOM 802 O O . MET A 1 106 ? 0.914 2.248 -7.577 1.00 94.81 106 MET A O 1
ATOM 806 N N . VAL A 1 107 ? 3.048 2.833 -7.979 1.00 95.50 107 VAL A N 1
ATOM 807 C CA . VAL A 1 107 ? 3.643 1.849 -7.065 1.00 95.50 107 VAL A CA 1
ATOM 808 C C . VAL A 1 107 ? 3.404 2.244 -5.607 1.00 95.50 107 VAL A C 1
ATOM 810 O O . VAL A 1 107 ? 3.028 1.380 -4.823 1.00 95.50 107 VAL A O 1
ATOM 813 N N . GLU A 1 108 ? 3.534 3.527 -5.259 1.00 95.94 108 GLU A N 1
ATOM 814 C CA . GLU A 1 108 ? 3.221 4.059 -3.920 1.00 95.94 108 GLU A CA 1
ATOM 815 C C . GLU A 1 108 ? 1.759 3.757 -3.543 1.00 95.94 108 GLU A C 1
ATOM 817 O O . GLU A 1 108 ? 1.494 3.106 -2.532 1.00 95.94 108 GLU A O 1
ATOM 822 N N . VAL A 1 109 ? 0.802 4.096 -4.418 1.00 96.00 109 VAL A N 1
ATOM 823 C CA . VAL A 1 109 ? -0.628 3.797 -4.206 1.00 96.00 109 VAL A CA 1
ATOM 824 C C . VAL A 1 109 ? -0.888 2.292 -4.115 1.00 96.00 109 VAL A C 1
ATOM 826 O O . VAL A 1 109 ? -1.662 1.849 -3.266 1.00 96.00 109 VAL A O 1
ATOM 829 N N . TYR A 1 110 ? -0.261 1.486 -4.976 1.00 96.38 110 TYR A N 1
ATOM 830 C CA . TYR A 1 110 ? -0.412 0.033 -4.929 1.00 96.38 110 TYR A CA 1
ATOM 831 C C . TYR A 1 110 ? 0.066 -0.545 -3.595 1.00 96.38 110 TYR A C 1
ATOM 833 O O . TYR A 1 110 ? -0.651 -1.337 -2.985 1.00 96.38 110 TYR A O 1
ATOM 841 N N . VAL A 1 111 ? 1.251 -0.140 -3.131 1.00 96.69 111 VAL A N 1
ATOM 842 C CA . VAL A 1 111 ? 1.834 -0.619 -1.873 1.00 96.69 111 VAL A CA 1
ATOM 843 C C . VAL A 1 111 ? 0.988 -0.195 -0.680 1.00 96.69 111 VAL A C 1
ATOM 845 O O . VAL A 1 111 ? 0.669 -1.046 0.148 1.00 96.69 111 VAL A O 1
ATOM 848 N N . LEU A 1 112 ? 0.545 1.065 -0.636 1.00 96.88 112 LEU A N 1
ATOM 849 C CA . LEU A 1 112 ? -0.349 1.571 0.406 1.00 96.88 112 LEU A CA 1
ATOM 850 C C . LEU A 1 112 ? -1.602 0.692 0.544 1.00 96.88 112 LEU A C 1
ATOM 852 O O . LEU A 1 112 ? -1.903 0.185 1.626 1.00 96.88 112 LEU A O 1
ATOM 856 N N . TYR A 1 113 ? -2.310 0.451 -0.565 1.00 96.81 113 TYR A N 1
ATOM 857 C CA . TYR A 1 113 ? -3.523 -0.368 -0.537 1.00 96.81 113 TYR A CA 1
ATOM 858 C C . TYR A 1 113 ? -3.247 -1.866 -0.369 1.00 96.81 113 TYR A C 1
ATOM 860 O O . TYR A 1 113 ? -4.117 -2.572 0.130 1.00 96.81 113 TYR A O 1
ATOM 868 N N . CYS A 1 114 ? -2.061 -2.360 -0.731 1.00 95.88 114 CYS A N 1
ATOM 869 C CA . CYS A 1 114 ? -1.659 -3.740 -0.464 1.00 95.88 114 CYS A CA 1
ATOM 870 C C . CYS A 1 114 ? -1.474 -3.980 1.039 1.00 95.88 114 CYS A C 1
ATOM 872 O O . CYS A 1 114 ? -2.009 -4.946 1.581 1.00 95.88 114 CYS A O 1
ATOM 874 N N . ILE A 1 115 ? -0.775 -3.075 1.729 1.00 95.69 115 ILE A N 1
ATOM 875 C CA . ILE A 1 115 ? -0.621 -3.141 3.187 1.00 95.69 115 ILE A CA 1
ATOM 876 C C . ILE A 1 115 ? -1.989 -3.000 3.862 1.00 95.69 115 ILE A C 1
ATOM 878 O O . ILE A 1 115 ? -2.319 -3.789 4.749 1.00 95.69 115 ILE A O 1
ATOM 882 N N . ALA A 1 116 ? -2.811 -2.046 3.413 1.00 95.06 116 ALA A N 1
ATOM 883 C CA . ALA A 1 116 ? -4.153 -1.855 3.951 1.00 95.06 116 ALA A CA 1
ATOM 884 C C . ALA A 1 116 ? -5.048 -3.096 3.758 1.00 95.06 116 ALA A C 1
ATOM 886 O O . ALA A 1 116 ? -5.775 -3.483 4.671 1.00 95.06 116 ALA A O 1
ATOM 887 N N . ASP A 1 117 ? -4.973 -3.771 2.610 1.00 95.44 117 ASP A N 1
ATOM 888 C CA . ASP A 1 117 ? -5.707 -5.018 2.374 1.00 95.44 117 ASP A CA 1
ATOM 889 C C . ASP A 1 117 ? -5.305 -6.115 3.374 1.00 95.44 117 ASP A C 1
ATOM 891 O O . ASP A 1 117 ? -6.169 -6.750 3.972 1.00 95.44 117 ASP A O 1
ATOM 895 N N . LYS A 1 118 ? -4.005 -6.266 3.661 1.00 93.56 118 LYS A N 1
ATOM 896 C CA . LYS A 1 118 ? -3.521 -7.222 4.674 1.00 93.56 118 LYS A CA 1
ATOM 897 C C . LYS A 1 118 ? -3.959 -6.855 6.087 1.00 93.56 118 LYS A C 1
ATOM 899 O O . LYS A 1 118 ? -4.303 -7.731 6.877 1.00 93.56 118 LYS A O 1
ATOM 904 N N . LEU A 1 119 ? -3.980 -5.565 6.412 1.00 92.06 119 LEU A N 1
ATOM 905 C CA . LEU A 1 119 ? -4.475 -5.089 7.702 1.00 92.06 119 LEU A CA 1
ATOM 906 C C . LEU A 1 119 ? -5.971 -5.374 7.883 1.00 92.06 119 LEU A C 1
ATOM 908 O O . LEU A 1 119 ? -6.386 -5.652 9.006 1.00 92.06 119 LEU A O 1
ATOM 912 N N . CYS A 1 120 ? -6.769 -5.396 6.807 1.00 91.50 120 CYS A N 1
ATOM 913 C CA . CYS A 1 120 ? -8.193 -5.746 6.877 1.00 91.50 120 CYS A CA 1
ATOM 914 C C . CYS A 1 120 ? -8.443 -7.149 7.452 1.00 91.50 120 CYS A C 1
ATOM 916 O O . CYS A 1 120 ? -9.489 -7.366 8.062 1.00 91.50 120 CYS A O 1
ATOM 918 N N . ASP A 1 121 ? -7.501 -8.086 7.301 1.00 88.88 121 ASP A N 1
ATOM 919 C CA . ASP A 1 121 ? -7.645 -9.453 7.817 1.00 88.88 121 ASP A CA 1
ATOM 920 C C . ASP A 1 121 ? -7.514 -9.524 9.348 1.00 88.88 121 ASP A C 1
ATOM 922 O O . ASP A 1 121 ? -8.094 -10.404 9.985 1.00 88.88 121 ASP A O 1
ATOM 926 N N . ILE A 1 122 ? -6.792 -8.577 9.955 1.00 87.00 122 ILE A N 1
ATOM 927 C CA . ILE A 1 122 ? -6.612 -8.494 11.414 1.00 87.00 122 ILE A CA 1
ATOM 928 C C . ILE A 1 122 ? -7.423 -7.366 12.058 1.00 87.00 122 ILE A C 1
ATOM 930 O O . ILE A 1 122 ? -7.574 -7.335 13.280 1.00 87.00 122 ILE A O 1
ATOM 934 N N . LEU A 1 123 ? -7.980 -6.461 11.252 1.00 82.94 123 LEU A N 1
ATOM 935 C CA . LEU A 1 123 ? -8.735 -5.297 11.708 1.00 82.94 123 LEU A CA 1
ATOM 936 C C . LEU A 1 123 ? -9.891 -5.648 12.659 1.00 82.94 123 LEU A C 1
ATOM 938 O O . LEU A 1 123 ? -10.033 -4.954 13.664 1.00 82.94 123 LEU A O 1
ATOM 942 N N . PRO A 1 124 ? -10.664 -6.739 12.457 1.00 80.81 124 PRO A N 1
ATOM 943 C CA . PRO A 1 124 ? -11.696 -7.137 13.415 1.00 80.81 124 PRO A CA 1
ATOM 944 C C . PRO A 1 124 ? -11.146 -7.455 14.813 1.00 80.81 124 PRO A C 1
ATOM 946 O O . PRO A 1 124 ? -11.810 -7.182 15.809 1.00 80.81 124 PRO A O 1
ATOM 949 N N . LEU A 1 125 ? -9.926 -7.996 14.913 1.00 78.25 125 LEU A N 1
ATOM 950 C CA . LEU A 1 125 ? -9.280 -8.289 16.200 1.00 78.25 125 LEU A CA 1
ATOM 951 C C . LEU A 1 125 ? -8.821 -7.004 16.898 1.00 78.25 125 LEU A C 1
ATOM 953 O O . LEU A 1 125 ? -8.933 -6.885 18.119 1.00 78.25 125 LEU A O 1
ATOM 957 N N . ILE A 1 126 ? -8.335 -6.036 16.120 1.00 74.31 126 ILE A N 1
ATOM 958 C CA . ILE A 1 126 ? -7.933 -4.713 16.612 1.00 74.31 126 ILE A CA 1
ATOM 959 C C . ILE A 1 126 ? -9.166 -3.948 17.107 1.00 74.31 126 ILE A C 1
ATOM 961 O O . ILE A 1 126 ? -9.177 -3.463 18.237 1.00 74.31 126 ILE A O 1
ATOM 965 N N . ALA A 1 127 ? -10.237 -3.922 16.312 1.00 70.88 127 ALA A N 1
ATOM 966 C CA . ALA A 1 127 ? -11.498 -3.276 16.665 1.00 70.88 127 ALA A CA 1
ATOM 967 C C . ALA A 1 127 ? -12.165 -3.926 17.890 1.00 70.88 127 ALA A C 1
ATOM 969 O O . ALA A 1 127 ? -12.667 -3.234 18.772 1.00 70.88 127 ALA A O 1
ATOM 970 N N . ALA A 1 128 ? -12.130 -5.257 18.011 1.00 67.56 128 ALA A N 1
ATOM 971 C CA . ALA A 1 128 ? -12.651 -5.943 19.194 1.00 67.56 128 ALA A CA 1
ATOM 972 C C . ALA A 1 128 ? -11.892 -5.553 20.477 1.00 67.56 128 ALA A C 1
ATOM 974 O O . ALA A 1 128 ? -12.499 -5.423 21.544 1.00 67.56 128 ALA A O 1
ATOM 975 N N . ARG A 1 129 ? -10.573 -5.328 20.382 1.00 62.66 129 ARG A N 1
ATOM 976 C CA . ARG A 1 129 ? -9.747 -4.880 21.511 1.00 62.66 129 ARG A CA 1
ATOM 977 C C . ARG A 1 129 ? -10.147 -3.482 21.981 1.00 62.66 129 ARG A C 1
ATOM 979 O O . ARG A 1 129 ? -10.324 -3.297 23.183 1.00 62.66 129 ARG A O 1
ATOM 986 N N . THR A 1 130 ? -10.336 -2.531 21.066 1.00 60.78 130 THR A N 1
ATOM 987 C CA . THR A 1 130 ? -10.745 -1.155 21.409 1.00 60.78 130 THR A CA 1
ATOM 988 C C . THR A 1 130 ? -12.180 -1.100 21.947 1.00 60.78 130 THR A C 1
ATOM 990 O O . THR A 1 130 ? -12.464 -0.377 22.903 1.00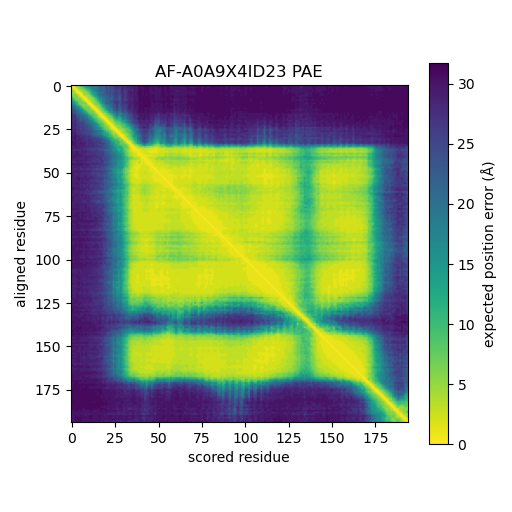 60.78 130 THR A O 1
ATOM 993 N N . LEU A 1 131 ? -13.079 -1.934 21.415 1.00 57.25 131 LEU A N 1
ATOM 994 C CA . LEU A 1 131 ? -14.466 -2.051 21.877 1.00 57.25 131 LEU A CA 1
ATOM 995 C C . LEU A 1 131 ? -14.595 -2.663 23.276 1.00 57.25 131 LEU A C 1
ATOM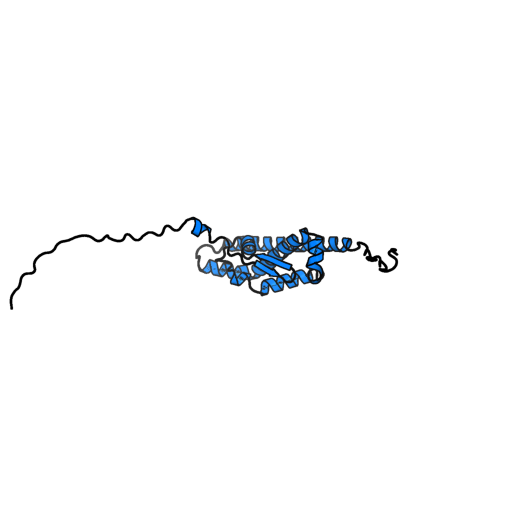 997 O O . LEU A 1 131 ? -15.518 -2.300 24.003 1.00 57.25 131 LEU A O 1
ATOM 1001 N N . SER A 1 132 ? -13.682 -3.551 23.689 1.00 55.47 132 SER A N 1
ATOM 1002 C CA . SER A 1 132 ? -13.720 -4.122 25.047 1.00 55.47 132 SER A CA 1
ATOM 1003 C C . SER A 1 132 ? -13.573 -3.063 26.153 1.00 55.47 132 SER A C 1
ATOM 1005 O O . SER A 1 132 ? -14.061 -3.272 27.264 1.00 55.47 132 SER A O 1
ATOM 1007 N N . ASP A 1 133 ? -12.986 -1.907 25.826 1.00 54.78 133 ASP A N 1
ATOM 1008 C CA . ASP A 1 133 ? -12.850 -0.749 26.716 1.00 54.78 133 ASP A CA 1
ATOM 1009 C C . ASP A 1 133 ? -14.096 0.171 26.684 1.00 54.78 133 ASP A C 1
ATOM 1011 O O . ASP A 1 133 ? -14.421 0.868 27.644 1.00 54.78 133 ASP A O 1
ATOM 1015 N N . SER A 1 134 ? -14.881 0.126 25.598 1.00 55.06 134 SER A N 1
ATOM 1016 C CA . SER A 1 134 ? -16.026 1.014 25.344 1.00 55.06 134 SER A CA 1
ATOM 1017 C C . SER A 1 134 ? -17.363 0.257 25.344 1.00 55.06 134 SER A C 1
ATOM 1019 O O . SER A 1 134 ? -17.868 -0.183 24.314 1.00 55.06 134 SER A O 1
ATOM 1021 N N . LYS A 1 135 ? -17.995 0.136 26.518 1.00 53.94 135 LYS A N 1
ATOM 1022 C CA . LYS A 1 135 ? -19.185 -0.708 26.792 1.00 53.94 135 LYS A CA 1
ATOM 1023 C C . LYS A 1 135 ? -20.490 -0.452 25.994 1.00 53.94 135 LYS A C 1
ATOM 1025 O O . LYS A 1 135 ? -21.476 -1.120 26.290 1.00 53.94 135 LYS A O 1
ATOM 1030 N N . ALA A 1 136 ? -20.568 0.461 25.021 1.00 53.38 136 ALA A N 1
ATOM 1031 C CA . ALA A 1 136 ? -21.865 0.937 24.498 1.00 53.38 136 ALA A CA 1
ATOM 1032 C C . ALA A 1 136 ? -22.129 0.792 22.982 1.00 53.38 136 ALA A C 1
ATOM 1034 O O . ALA A 1 136 ? -23.225 1.146 22.548 1.00 53.38 136 ALA A O 1
ATOM 1035 N N . THR A 1 137 ? -21.210 0.262 22.162 1.00 54.59 137 THR A N 1
ATOM 1036 C CA . THR A 1 137 ? -21.288 0.517 20.701 1.00 54.59 137 THR A CA 1
ATOM 1037 C C . THR A 1 137 ? -21.218 -0.712 19.785 1.00 54.59 137 THR A C 1
ATOM 1039 O O . THR A 1 137 ? -20.897 -0.594 18.613 1.00 54.59 137 THR A O 1
ATOM 1042 N N . PHE A 1 138 ? -21.579 -1.904 20.256 1.00 51.56 138 PHE A N 1
ATOM 1043 C CA . PHE A 1 138 ? -21.316 -3.160 19.531 1.00 51.56 138 PHE A CA 1
ATOM 1044 C C . PHE A 1 138 ? -21.916 -3.298 18.114 1.00 51.56 138 PHE A C 1
ATOM 1046 O O . PHE A 1 138 ? -21.293 -3.913 17.264 1.00 51.56 138 PHE A O 1
ATOM 1053 N N . GLN A 1 139 ? -23.099 -2.748 17.817 1.00 52.34 139 GLN A N 1
ATOM 1054 C CA . GLN A 1 139 ? -23.831 -3.138 16.594 1.00 52.34 139 GLN A CA 1
ATOM 1055 C C . GLN A 1 139 ? -23.679 -2.181 15.399 1.00 52.34 139 GLN A C 1
ATOM 1057 O O . GLN A 1 139 ? -24.008 -2.546 14.273 1.00 52.34 139 GLN A O 1
ATOM 1062 N N . ARG A 1 140 ? -23.210 -0.945 15.623 1.00 54.09 140 ARG A N 1
ATOM 1063 C CA . ARG A 1 140 ? -23.013 0.045 14.544 1.00 54.09 140 ARG A CA 1
ATOM 1064 C C . ARG A 1 140 ? -21.644 -0.101 13.878 1.00 54.09 140 ARG A C 1
ATOM 1066 O O . ARG A 1 140 ? -21.557 -0.008 12.660 1.00 54.09 140 ARG A O 1
ATOM 1073 N N . PHE A 1 141 ? -20.621 -0.42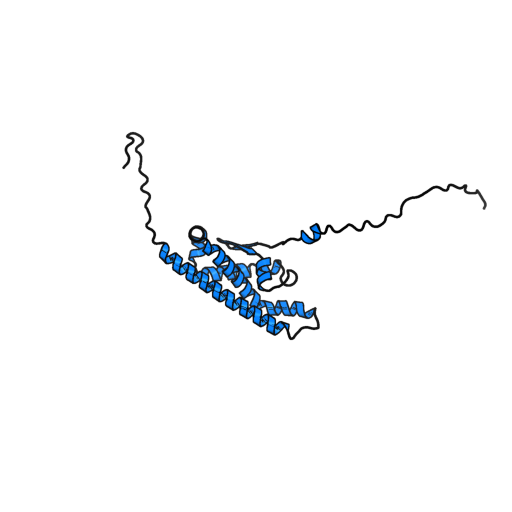9 14.665 1.00 62.53 141 PHE A N 1
ATOM 1074 C CA . PHE A 1 141 ? -19.254 -0.583 14.173 1.00 62.53 141 PHE A CA 1
ATOM 1075 C C . PHE A 1 141 ? -19.086 -1.744 13.181 1.00 62.53 141 PHE A C 1
ATOM 1077 O O . PHE A 1 141 ? -18.326 -1.597 12.232 1.00 62.53 141 PHE A O 1
ATOM 1084 N N . ASP A 1 142 ? -19.823 -2.852 13.322 1.00 64.81 142 ASP A N 1
ATOM 1085 C CA . ASP A 1 142 ? -19.676 -4.016 12.427 1.00 64.81 142 ASP A CA 1
ATOM 1086 C C . ASP A 1 142 ? -20.041 -3.715 10.960 1.00 64.81 142 ASP A C 1
ATOM 1088 O O . ASP A 1 142 ? -19.348 -4.151 10.035 1.00 64.81 142 ASP A O 1
ATOM 1092 N N . ASN A 1 143 ? -21.117 -2.954 10.722 1.00 69.19 143 ASN A N 1
ATOM 1093 C CA . ASN A 1 143 ? -21.544 -2.602 9.363 1.00 69.19 143 ASN A CA 1
ATOM 1094 C C . ASN A 1 143 ? -20.606 -1.572 8.719 1.00 69.19 143 ASN A C 1
ATOM 1096 O O . ASN A 1 143 ? -20.274 -1.703 7.537 1.00 69.19 143 ASN A O 1
ATOM 1100 N N . ASP A 1 144 ? -20.155 -0.586 9.495 1.00 78.38 144 ASP A N 1
ATOM 1101 C CA . ASP A 1 144 ? -19.230 0.447 9.025 1.00 78.38 144 ASP A CA 1
ATOM 1102 C C . ASP A 1 144 ? -17.848 -0.157 8.723 1.00 78.38 144 ASP A C 1
ATOM 1104 O O . ASP A 1 144 ? -17.271 0.101 7.665 1.00 78.38 144 ASP A O 1
ATOM 1108 N N . LEU A 1 145 ? -17.365 -1.063 9.580 1.00 82.19 145 LEU A N 1
ATOM 1109 C CA . LEU A 1 145 ? -16.113 -1.794 9.384 1.00 82.19 145 LEU A CA 1
ATOM 1110 C C . LEU A 1 145 ? -16.133 -2.614 8.090 1.00 82.19 145 LEU A C 1
ATOM 1112 O O . LEU A 1 145 ? -15.191 -2.560 7.297 1.00 82.19 145 LEU A O 1
ATOM 1116 N N . LYS A 1 146 ? -17.226 -3.343 7.837 1.00 85.88 146 LYS A N 1
ATOM 1117 C CA . LYS A 1 146 ? -17.384 -4.111 6.597 1.00 85.88 146 LYS A CA 1
ATOM 1118 C C . LYS A 1 146 ? -17.356 -3.208 5.362 1.00 85.88 146 LYS A C 1
ATOM 1120 O O . LYS A 1 146 ? -16.704 -3.549 4.376 1.00 85.88 146 LYS A O 1
ATOM 1125 N N . ALA A 1 147 ? -18.019 -2.052 5.413 1.00 88.19 147 ALA A N 1
ATOM 1126 C CA . ALA A 1 147 ? -18.024 -1.101 4.305 1.00 88.19 147 ALA A CA 1
ATOM 1127 C C . ALA A 1 147 ? -16.620 -0.541 4.005 1.00 88.19 147 ALA A C 1
ATOM 1129 O O . ALA A 1 147 ? -16.261 -0.406 2.830 1.00 88.19 147 ALA A O 1
ATOM 1130 N N . VAL A 1 148 ? -15.822 -0.266 5.045 1.00 88.62 148 VAL A N 1
ATOM 1131 C CA . VAL A 1 148 ? -14.421 0.174 4.922 1.00 88.62 148 VAL A CA 1
ATOM 1132 C C . VAL A 1 148 ? -13.556 -0.924 4.302 1.00 88.62 148 VAL A C 1
ATOM 1134 O O . VAL A 1 148 ? -12.879 -0.666 3.308 1.00 88.62 148 VAL A O 1
ATOM 1137 N N . ILE A 1 149 ? -13.638 -2.159 4.808 1.00 91.44 149 ILE A N 1
ATOM 1138 C CA . ILE A 1 149 ? -12.894 -3.307 4.260 1.00 91.44 149 ILE A CA 1
ATOM 1139 C C . ILE A 1 149 ? -13.228 -3.511 2.776 1.00 91.44 149 ILE A C 1
ATOM 1141 O O . ILE A 1 149 ? -12.332 -3.628 1.936 1.00 91.44 149 ILE A O 1
ATOM 1145 N N . ASP A 1 150 ? -14.515 -3.492 2.423 1.00 92.94 150 ASP A N 1
ATOM 1146 C CA . ASP A 1 150 ? -14.957 -3.636 1.035 1.00 92.94 150 ASP A CA 1
ATOM 1147 C C . ASP A 1 150 ? -14.470 -2.472 0.153 1.00 92.94 150 ASP A C 1
ATOM 1149 O O . ASP A 1 150 ? -14.162 -2.664 -1.026 1.00 92.94 150 ASP A O 1
ATOM 1153 N N . HIS A 1 151 ? -14.391 -1.250 0.692 1.00 93.69 151 HIS A N 1
ATOM 1154 C CA . HIS A 1 151 ? -13.830 -0.104 -0.023 1.00 93.69 151 HIS A CA 1
ATOM 1155 C C . HIS A 1 151 ? -12.334 -0.285 -0.297 1.00 93.69 151 HIS A C 1
ATOM 1157 O O . HIS A 1 151 ? -11.915 -0.132 -1.446 1.00 93.69 151 HIS A O 1
ATOM 1163 N N . ILE A 1 152 ? -11.555 -0.657 0.718 1.00 95.31 152 ILE A N 1
ATOM 1164 C CA . ILE A 1 152 ? -10.104 -0.864 0.616 1.00 95.31 152 ILE A CA 1
ATOM 1165 C C . ILE A 1 152 ? -9.792 -1.966 -0.396 1.00 95.31 152 ILE A C 1
ATOM 1167 O O . ILE A 1 152 ? -9.015 -1.739 -1.320 1.00 95.31 152 ILE A O 1
ATOM 1171 N N . ARG A 1 153 ? -10.486 -3.106 -0.320 1.00 95.25 153 ARG A N 1
ATOM 1172 C CA . ARG A 1 153 ? -10.340 -4.214 -1.281 1.00 95.25 153 ARG A CA 1
ATOM 1173 C C . ARG A 1 153 ? -10.624 -3.794 -2.721 1.00 95.25 153 ARG A C 1
ATOM 1175 O O . ARG A 1 153 ? -9.885 -4.151 -3.640 1.00 95.25 153 ARG A O 1
ATOM 1182 N N . ARG A 1 154 ? -11.670 -2.987 -2.945 1.00 96.38 154 ARG A N 1
ATOM 1183 C CA . ARG A 1 154 ? -11.967 -2.431 -4.279 1.00 96.38 154 ARG A CA 1
ATOM 1184 C C . ARG A 1 154 ? -10.862 -1.497 -4.765 1.00 96.38 154 ARG A C 1
ATOM 1186 O O . ARG A 1 154 ? -10.483 -1.572 -5.933 1.00 96.38 154 ARG A O 1
ATOM 1193 N N . ARG A 1 155 ? -10.353 -0.620 -3.897 1.00 96.19 155 ARG A N 1
ATOM 1194 C CA . ARG A 1 155 ? -9.258 0.302 -4.229 1.00 96.19 155 ARG A CA 1
ATOM 1195 C C . ARG A 1 155 ? -7.963 -0.441 -4.534 1.00 96.19 155 ARG A C 1
ATOM 1197 O O . ARG A 1 155 ? -7.313 -0.109 -5.521 1.00 96.19 155 ARG A O 1
ATOM 1204 N N . PHE A 1 156 ? -7.653 -1.485 -3.773 1.00 96.06 156 PHE A N 1
ATOM 1205 C CA . PHE A 1 156 ? -6.516 -2.359 -4.036 1.00 96.06 156 PHE A CA 1
ATOM 1206 C C . PHE A 1 156 ? -6.615 -3.012 -5.420 1.00 96.06 156 PHE A C 1
ATOM 1208 O O . PHE A 1 156 ? -5.692 -2.892 -6.223 1.00 96.06 156 PHE A O 1
ATOM 1215 N N . ALA A 1 157 ? -7.766 -3.599 -5.766 1.00 95.94 157 ALA A N 1
ATOM 1216 C CA . ALA A 1 157 ? -7.978 -4.186 -7.091 1.00 95.94 157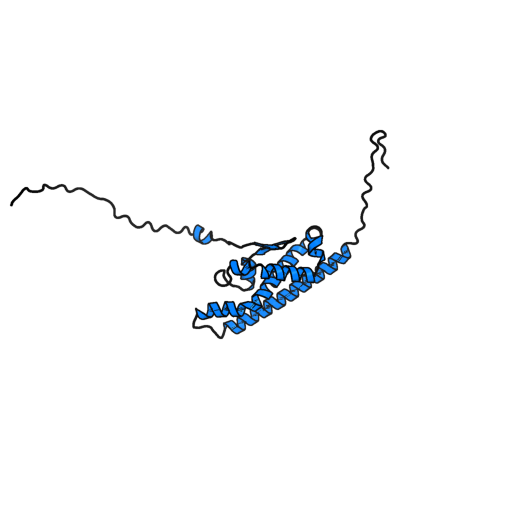 ALA A CA 1
ATOM 1217 C C . ALA A 1 157 ? -7.846 -3.155 -8.234 1.00 95.94 157 ALA A C 1
ATOM 1219 O O . ALA A 1 157 ? -7.291 -3.458 -9.292 1.00 95.94 157 ALA A O 1
ATOM 1220 N N . GLN A 1 158 ? -8.325 -1.923 -8.026 1.00 96.44 158 GLN A N 1
ATOM 1221 C CA . GLN A 1 158 ? -8.163 -0.827 -8.989 1.00 96.44 158 GLN A CA 1
ATOM 1222 C C . GLN A 1 158 ? -6.696 -0.417 -9.153 1.00 96.44 158 GLN A C 1
ATOM 1224 O O . GLN A 1 158 ? -6.247 -0.242 -10.284 1.00 96.44 158 GLN A O 1
ATOM 1229 N N . ALA A 1 159 ? -5.952 -0.291 -8.052 1.00 95.62 159 ALA A N 1
ATOM 1230 C CA . ALA A 1 159 ? -4.532 0.046 -8.071 1.00 95.62 159 ALA A CA 1
ATOM 1231 C C . ALA A 1 159 ? -3.705 -1.051 -8.759 1.00 95.62 159 ALA A C 1
ATOM 1233 O O . ALA A 1 159 ? -2.872 -0.749 -9.613 1.00 95.62 159 ALA A O 1
ATOM 1234 N 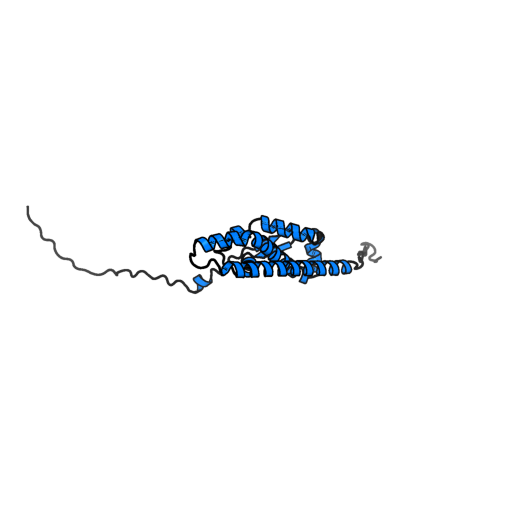N . ALA A 1 160 ? -3.995 -2.322 -8.463 1.00 95.00 160 ALA A N 1
ATOM 1235 C CA . ALA A 1 160 ? -3.364 -3.474 -9.105 1.00 95.00 160 ALA A CA 1
ATOM 1236 C C . ALA A 1 160 ? -3.560 -3.452 -10.624 1.00 95.00 160 ALA A C 1
ATOM 1238 O O . ALA A 1 160 ? -2.600 -3.582 -11.384 1.00 95.00 160 ALA A O 1
ATOM 1239 N N . LYS A 1 161 ? -4.799 -3.216 -11.072 1.00 94.88 161 LYS A N 1
ATOM 1240 C CA . LYS A 1 161 ? -5.117 -3.099 -12.496 1.00 94.88 161 LYS A CA 1
ATOM 1241 C C . LYS A 1 161 ? -4.419 -1.900 -13.141 1.00 94.88 161 LYS A C 1
ATOM 1243 O O . LYS A 1 161 ? -3.817 -2.050 -14.196 1.00 94.88 161 LYS A O 1
ATOM 1248 N N . ALA A 1 162 ? -4.467 -0.727 -12.512 1.00 93.88 162 ALA A N 1
ATOM 1249 C CA . ALA A 1 162 ? -3.843 0.480 -13.049 1.00 93.88 162 ALA A CA 1
ATOM 1250 C C . ALA A 1 162 ? -2.324 0.319 -13.221 1.00 93.88 162 ALA A C 1
ATOM 1252 O O . ALA A 1 162 ? -1.772 0.736 -14.241 1.00 93.88 162 ALA A O 1
ATOM 1253 N N . LEU A 1 163 ? -1.657 -0.323 -12.255 1.00 93.56 163 LEU A N 1
ATOM 1254 C CA . LEU A 1 163 ? -0.228 -0.611 -12.332 1.00 93.56 163 LEU A CA 1
ATOM 1255 C C . LEU A 1 163 ? 0.080 -1.657 -13.416 1.00 93.56 163 LEU A C 1
ATOM 1257 O O . LEU A 1 163 ? 1.012 -1.455 -14.194 1.00 93.56 163 LEU A O 1
ATOM 1261 N N . ALA A 1 164 ? -0.721 -2.721 -13.530 1.00 91.94 164 ALA A N 1
ATOM 1262 C CA . ALA A 1 164 ? -0.580 -3.718 -14.595 1.00 91.94 164 ALA A CA 1
ATOM 1263 C C . ALA A 1 164 ? -0.743 -3.102 -15.999 1.00 91.94 164 ALA A C 1
ATOM 1265 O O . ALA A 1 164 ? 0.128 -3.278 -16.853 1.00 91.94 164 ALA A O 1
ATOM 1266 N N . ASP A 1 165 ? -1.796 -2.306 -16.210 1.00 91.56 165 ASP A N 1
ATOM 1267 C CA . ASP A 1 165 ? -2.072 -1.621 -17.479 1.00 91.56 165 ASP A CA 1
ATOM 1268 C C . ASP A 1 165 ? -0.932 -0.653 -17.856 1.00 91.56 165 ASP A C 1
ATOM 1270 O O . ASP A 1 165 ? -0.590 -0.481 -19.032 1.00 91.56 165 ASP A O 1
ATOM 1274 N N . LEU A 1 166 ? -0.326 0.009 -16.862 1.00 90.06 166 LEU A N 1
ATOM 1275 C CA . LEU A 1 166 ? 0.832 0.877 -17.077 1.00 90.06 166 LEU A CA 1
ATOM 1276 C C . LEU A 1 166 ? 2.063 0.068 -17.503 1.00 90.06 166 LEU A C 1
ATOM 1278 O O . LEU A 1 166 ? 2.764 0.469 -18.436 1.00 90.06 166 LEU A O 1
ATOM 1282 N N . MET A 1 167 ? 2.307 -1.070 -16.848 1.00 86.50 167 MET A N 1
ATOM 1283 C CA . MET A 1 167 ? 3.423 -1.962 -17.162 1.00 86.50 167 MET A CA 1
ATOM 1284 C C . MET A 1 167 ? 3.340 -2.519 -18.579 1.00 86.50 167 MET A C 1
ATOM 1286 O O . MET A 1 167 ? 4.333 -2.466 -19.312 1.00 86.50 167 MET A O 1
ATOM 1290 N N . GLU A 1 168 ? 2.155 -2.940 -19.015 1.00 85.31 168 GLU A N 1
ATOM 1291 C CA . GLU A 1 168 ? 1.929 -3.404 -20.384 1.00 85.31 168 GLU A CA 1
ATOM 1292 C C . GLU A 1 168 ? 2.263 -2.313 -21.417 1.00 85.31 168 GLU A C 1
ATOM 1294 O O . GLU A 1 168 ? 3.029 -2.542 -22.356 1.00 85.31 168 GLU A O 1
ATOM 1299 N N . LYS A 1 169 ? 1.797 -1.076 -21.196 1.00 81.25 169 LYS A N 1
ATOM 1300 C CA . LYS A 1 169 ? 2.093 0.064 -22.085 1.00 81.25 169 LYS A CA 1
ATOM 1301 C C . LYS A 1 169 ? 3.582 0.400 -22.143 1.00 81.25 169 LYS A C 1
ATOM 1303 O O . LYS A 1 169 ? 4.098 0.750 -23.206 1.00 81.25 169 LYS A O 1
ATOM 1308 N N . THR A 1 170 ? 4.290 0.308 -21.018 1.00 70.88 170 THR A N 1
ATOM 1309 C CA . THR A 1 170 ? 5.735 0.583 -20.984 1.00 70.88 170 THR A CA 1
ATOM 1310 C C . THR A 1 170 ? 6.566 -0.486 -21.691 1.00 70.88 170 THR A C 1
ATOM 1312 O O . THR A 1 170 ? 7.581 -0.141 -22.300 1.00 70.88 170 THR A O 1
ATOM 1315 N N . ALA A 1 171 ? 6.120 -1.748 -21.698 1.00 61.34 171 ALA A N 1
ATOM 1316 C CA . ALA A 1 171 ? 6.807 -2.840 -22.387 1.00 61.34 171 ALA A CA 1
ATOM 1317 C C . ALA A 1 171 ? 6.829 -2.656 -23.916 1.00 61.34 171 ALA A C 1
ATOM 1319 O O . ALA A 1 171 ? 7.821 -2.986 -24.564 1.00 61.34 171 ALA A O 1
ATOM 1320 N N . VAL A 1 172 ? 5.780 -2.059 -24.492 1.00 56.81 172 VAL A N 1
ATOM 1321 C CA . VAL A 1 172 ? 5.698 -1.780 -25.938 1.00 56.81 172 VAL A CA 1
ATOM 1322 C C . VAL A 1 172 ? 6.680 -0.680 -26.367 1.00 56.81 172 VAL A C 1
ATOM 1324 O O . VAL A 1 172 ? 7.160 -0.678 -27.498 1.00 56.81 172 VAL A O 1
ATOM 1327 N N . ARG A 1 173 ? 7.036 0.245 -25.464 1.00 49.78 173 ARG A N 1
ATOM 1328 C CA . ARG A 1 173 ? 7.841 1.437 -25.787 1.00 49.78 173 ARG A CA 1
ATOM 1329 C C . ARG A 1 173 ? 9.357 1.224 -25.685 1.00 49.78 173 ARG A C 1
ATOM 1331 O O . ARG A 1 173 ? 10.114 2.083 -26.127 1.00 49.78 173 ARG A O 1
ATOM 1338 N N . THR A 1 174 ? 9.820 0.103 -25.124 1.00 48.59 174 THR A N 1
ATOM 1339 C CA . THR A 1 174 ? 11.260 -0.178 -24.924 1.00 48.59 174 THR A CA 1
ATOM 1340 C C . THR A 1 174 ? 11.974 -0.731 -26.167 1.00 48.59 174 THR A C 1
ATOM 1342 O O . THR A 1 174 ? 13.157 -1.053 -26.104 1.00 48.59 174 THR A O 1
ATOM 1345 N N . THR A 1 175 ? 11.307 -0.798 -27.320 1.00 48.88 175 THR A N 1
ATOM 1346 C CA . THR A 1 175 ? 11.932 -1.051 -28.631 1.00 48.88 175 THR A CA 1
ATOM 1347 C C . THR A 1 175 ? 12.406 0.255 -29.285 1.00 48.88 175 THR A C 1
ATOM 1349 O O . THR A 1 175 ? 12.187 0.500 -30.466 1.00 48.88 175 THR A O 1
ATOM 1352 N N . ALA A 1 176 ? 13.073 1.129 -28.528 1.00 48.88 176 ALA A N 1
ATOM 1353 C CA . ALA A 1 176 ? 13.835 2.225 -29.125 1.00 48.88 176 ALA A CA 1
ATOM 1354 C C . ALA A 1 176 ? 15.207 1.687 -29.581 1.00 48.88 176 ALA A C 1
ATOM 1356 O O . ALA A 1 176 ? 15.823 0.905 -28.847 1.00 48.88 176 ALA A O 1
ATOM 1357 N N . PRO A 1 177 ? 15.701 2.050 -30.781 1.00 48.75 177 PRO A N 1
ATOM 1358 C CA . PRO A 1 177 ? 16.925 1.479 -31.324 1.00 48.75 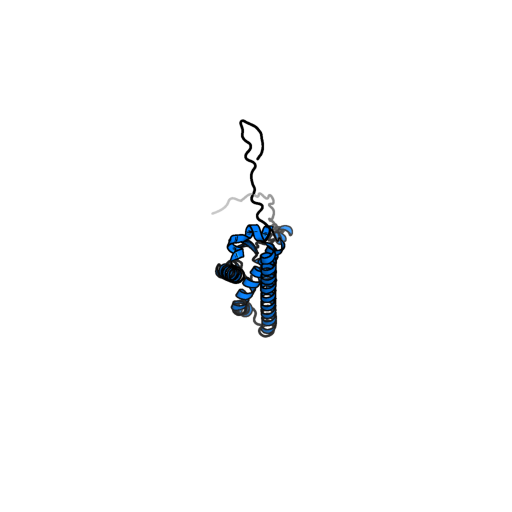177 PRO A CA 1
ATOM 1359 C C . PRO A 1 177 ? 18.108 1.804 -30.411 1.00 48.75 177 PRO A C 1
ATOM 1361 O O . PRO A 1 177 ? 18.333 2.960 -30.049 1.00 48.75 177 PRO A O 1
ATOM 1364 N N . ARG A 1 178 ? 18.901 0.780 -30.068 1.00 53.12 178 ARG A N 1
ATOM 1365 C CA . ARG A 1 178 ? 20.266 0.979 -29.572 1.00 53.12 178 ARG A CA 1
ATOM 1366 C C . ARG A 1 178 ? 21.005 1.806 -30.619 1.00 53.12 178 ARG A C 1
ATOM 1368 O O . ARG A 1 178 ? 21.465 1.258 -31.616 1.00 53.12 178 ARG A O 1
ATOM 1375 N N . PHE A 1 179 ? 21.170 3.100 -30.377 1.00 58.81 179 PHE A N 1
ATOM 1376 C CA . PHE A 1 179 ? 22.282 3.821 -30.972 1.00 58.81 179 PHE A CA 1
ATOM 1377 C C . PHE A 1 179 ? 23.543 3.237 -30.340 1.00 58.81 179 PHE A C 1
ATOM 1379 O O . PHE A 1 179 ? 23.934 3.596 -29.229 1.00 58.81 179 PHE A O 1
ATOM 1386 N N . SER A 1 180 ? 24.135 2.251 -31.016 1.00 54.78 180 SER A N 1
ATOM 1387 C CA . SER A 1 180 ? 25.493 1.817 -30.730 1.00 54.78 180 SER A CA 1
ATOM 1388 C C . SER A 1 180 ? 26.374 3.043 -30.909 1.00 54.78 180 SER A C 1
ATOM 1390 O O . SER A 1 180 ? 26.595 3.492 -32.034 1.00 54.78 180 SER A O 1
ATOM 1392 N N . GLY A 1 181 ? 26.811 3.626 -29.797 1.00 56.06 181 GLY A N 1
ATOM 1393 C CA . GLY A 1 181 ? 27.778 4.707 -29.803 1.00 56.06 181 GLY A CA 1
ATOM 1394 C C . GLY A 1 181 ? 29.073 4.208 -30.426 1.00 56.06 181 GLY A C 1
ATOM 1395 O O . GLY A 1 181 ? 29.932 3.671 -29.729 1.00 56.06 181 GLY A O 1
ATOM 1396 N N . VAL A 1 182 ? 29.211 4.388 -31.737 1.00 55.41 182 VAL A N 1
ATOM 1397 C CA . VAL A 1 182 ? 30.513 4.439 -32.385 1.00 55.41 182 VAL A CA 1
ATOM 1398 C C . VAL A 1 182 ? 31.168 5.683 -31.804 1.00 55.41 182 VAL A C 1
ATOM 1400 O O . VAL A 1 182 ? 30.817 6.808 -32.149 1.00 55.41 182 VAL A O 1
ATOM 1403 N N . ARG A 1 183 ? 32.045 5.498 -30.816 1.00 60.22 183 ARG A N 1
ATOM 1404 C CA . ARG A 1 183 ? 32.943 6.577 -30.414 1.00 60.22 183 ARG A CA 1
ATOM 1405 C C . ARG A 1 183 ? 33.923 6.750 -31.576 1.00 60.22 183 ARG A C 1
ATOM 1407 O O . ARG A 1 183 ? 34.620 5.771 -31.855 1.00 60.22 183 ARG A O 1
ATOM 1414 N N . PRO A 1 184 ? 34.007 7.919 -32.234 1.00 60.50 184 PRO A N 1
ATOM 1415 C CA . PRO A 1 184 ? 35.070 8.143 -33.200 1.00 60.50 184 PRO A CA 1
ATOM 1416 C C . PRO A 1 184 ? 36.402 8.001 -32.457 1.00 60.50 184 PRO A C 1
ATOM 1418 O O . PRO A 1 184 ? 36.650 8.681 -31.455 1.00 60.50 184 PRO A O 1
ATOM 1421 N N . ARG A 1 185 ? 37.237 7.048 -32.882 1.00 56.81 185 ARG A N 1
ATOM 1422 C CA . ARG A 1 185 ? 38.615 6.949 -32.393 1.00 56.81 185 ARG A CA 1
ATOM 1423 C C . ARG A 1 185 ? 39.407 8.022 -33.119 1.00 56.81 185 ARG A C 1
ATOM 1425 O O . ARG A 1 185 ? 39.749 7.852 -34.280 1.00 56.81 185 ARG A O 1
ATOM 1432 N N . ILE A 1 186 ? 39.681 9.117 -32.425 1.00 62.66 186 ILE A N 1
ATOM 1433 C CA . ILE A 1 186 ? 40.602 10.138 -32.916 1.00 62.66 186 ILE A CA 1
ATOM 1434 C C . ILE A 1 186 ? 42.017 9.576 -32.756 1.00 62.66 186 ILE A C 1
ATOM 1436 O O . ILE A 1 186 ? 42.460 9.321 -31.632 1.00 62.66 186 ILE A O 1
ATOM 1440 N N . ASP A 1 187 ? 42.705 9.343 -33.873 1.00 65.94 187 ASP A N 1
ATOM 1441 C CA . ASP A 1 187 ? 44.126 9.004 -33.864 1.00 65.94 187 ASP A CA 1
ATOM 1442 C C . ASP A 1 187 ? 44.927 10.231 -33.404 1.00 65.94 187 ASP A C 1
ATOM 1444 O O . ASP A 1 187 ? 44.864 11.312 -33.993 1.00 65.94 187 ASP A O 1
ATOM 1448 N N . ARG A 1 188 ? 45.679 10.064 -32.312 1.00 61.31 188 ARG A N 1
ATOM 1449 C CA . ARG A 1 188 ? 46.421 11.140 -31.646 1.00 61.31 188 ARG A CA 1
ATOM 1450 C C . ARG A 1 188 ? 47.581 11.674 -32.492 1.00 61.31 188 ARG A C 1
ATOM 1452 O O . ARG A 1 188 ? 48.084 12.749 -32.182 1.00 61.31 188 ARG A O 1
ATOM 1459 N N . VAL A 1 189 ? 48.019 10.942 -33.517 1.00 56.34 189 VAL A N 1
ATOM 1460 C CA . VAL A 1 189 ? 49.154 11.348 -34.361 1.00 56.34 189 VAL A CA 1
ATOM 1461 C C . VAL A 1 189 ? 48.700 12.011 -35.665 1.00 56.34 189 VAL A C 1
ATOM 1463 O O . VAL A 1 189 ? 49.420 12.864 -36.177 1.00 56.34 189 VAL A O 1
ATOM 1466 N N . THR A 1 190 ? 47.509 11.687 -36.175 1.00 61.19 190 THR A N 1
ATOM 1467 C CA . THR A 1 190 ? 47.043 12.154 -37.497 1.00 61.19 190 THR A CA 1
ATOM 1468 C C . THR A 1 190 ? 45.816 13.070 -37.459 1.00 61.19 190 THR A C 1
ATOM 1470 O O . THR A 1 190 ? 45.633 13.854 -38.383 1.00 61.19 190 THR A O 1
ATOM 1473 N N . GLY A 1 191 ? 45.010 13.058 -36.392 1.00 59.56 191 GLY A N 1
ATOM 1474 C CA . GLY A 1 191 ? 43.919 14.022 -36.191 1.00 59.56 191 GLY A CA 1
ATOM 1475 C C . GLY A 1 191 ? 42.671 13.840 -37.070 1.00 59.56 191 GLY A C 1
ATOM 1476 O O . GLY A 1 191 ? 41.758 14.658 -36.973 1.00 59.56 191 GLY A O 1
ATOM 1477 N N . GLU A 1 192 ? 42.581 12.788 -37.885 1.00 52.22 192 GLU A N 1
ATOM 1478 C CA . GLU A 1 192 ? 41.383 12.487 -38.684 1.00 52.22 192 GLU A CA 1
ATOM 1479 C C . GLU A 1 192 ? 40.387 11.579 -37.934 1.00 52.22 192 GLU A C 1
ATOM 1481 O O . GLU A 1 192 ? 40.768 10.738 -37.114 1.00 52.22 192 GLU A O 1
ATOM 1486 N N . SER A 1 193 ? 39.088 11.761 -38.204 1.00 51.00 193 SER A N 1
ATOM 1487 C CA . SER A 1 193 ? 37.988 10.974 -37.625 1.00 51.00 193 SER A CA 1
ATOM 1488 C C . SER A 1 193 ? 37.449 9.950 -38.629 1.00 51.00 193 SER A C 1
ATOM 1490 O O . SER A 1 193 ? 37.042 10.350 -39.720 1.00 51.00 193 SER A O 1
ATOM 1492 N N . TYR A 1 194 ? 37.379 8.675 -38.231 1.00 54.59 194 TYR A N 1
ATOM 1493 C CA . TYR A 1 194 ? 36.677 7.594 -38.940 1.00 54.59 194 TYR A CA 1
ATOM 1494 C C . TYR A 1 194 ? 35.480 7.090 -38.127 1.00 54.59 194 TYR A C 1
ATOM 1496 O O . TYR A 1 194 ? 35.598 7.025 -36.876 1.00 54.59 194 TYR A O 1
#

Mean predicted aligned error: 15.13 Å